Protein AF-A0A497BFA3-F1 (afdb_monomer_lite)

Sequence (360 aa):
MVMKTLYITSIERFSGKTAVCLALGRRLQREGYNVGYFKPLSTQPWEPTPGRALDEDADFVRRTLKLKESSAELVGIVLTPKLAREMRCGCAEQNLMAEVKAAYERVASGKDIVLLEGGASLREGVSLGLGANAVIDALDAPALAIVRYHNRVSQGDDCVAARICLEKRLLGVLINSVPVKEHKLAEQVCNPCLEKQGIQVFGTLPLREQLRAISVGELADVLKAEFLALPEERDALVEHLVVGAMSAEQALPRIRRISGTKAIITGGDRADIQLVALETATQCLILTGHLRPVPEVLRRAEEIGIPVLLVRQNTMETVETVERVFGKTRLGQSAKLEQFEALLEEHFDFERLYEGLGMA

Structure (mmCIF, N/CA/C/O backbone):
data_AF-A0A497BFA3-F1
#
_entry.id   AF-A0A497BFA3-F1
#
loop_
_atom_site.group_PDB
_atom_site.id
_atom_site.type_symbol
_atom_site.label_atom_id
_atom_site.label_alt_id
_atom_site.label_comp_id
_atom_site.label_asym_id
_atom_site.label_entity_id
_atom_site.label_seq_id
_atom_site.pdbx_PDB_ins_code
_atom_site.Cartn_x
_atom_site.Cartn_y
_atom_site.Cartn_z
_atom_site.occupancy
_atom_site.B_iso_or_equiv
_atom_site.auth_seq_id
_atom_site.auth_comp_id
_atom_site.auth_asym_id
_atom_site.auth_atom_id
_atom_site.pdbx_PDB_model_num
ATOM 1 N N . MET A 1 1 ? -20.234 -12.839 20.191 1.00 60.97 1 MET A N 1
ATOM 2 C CA . MET A 1 1 ? -19.253 -11.762 20.436 1.00 60.97 1 MET A CA 1
ATOM 3 C C . MET A 1 1 ? -19.807 -10.485 19.807 1.00 60.97 1 MET A C 1
ATOM 5 O O . MET A 1 1 ? -20.532 -10.608 18.826 1.00 60.97 1 MET A O 1
ATOM 9 N N . VAL A 1 2 ? -19.582 -9.295 20.378 1.00 82.31 2 VAL A N 1
ATOM 10 C CA . VAL A 1 2 ? -19.970 -8.040 19.699 1.00 82.31 2 VAL A CA 1
ATOM 11 C C . VAL A 1 2 ? -19.013 -7.843 18.529 1.00 82.31 2 VAL A C 1
ATOM 13 O O . VAL A 1 2 ? -17.803 -7.867 18.746 1.00 82.31 2 VAL A O 1
ATOM 16 N N . MET A 1 3 ? -19.551 -7.681 17.319 1.00 93.12 3 MET A N 1
ATOM 17 C CA . MET A 1 3 ? -18.757 -7.464 16.110 1.00 93.12 3 MET A CA 1
ATOM 18 C C . MET A 1 3 ? -17.839 -6.247 16.274 1.00 93.12 3 MET A C 1
ATOM 20 O O . MET A 1 3 ? -18.265 -5.204 16.774 1.00 93.12 3 MET A O 1
ATOM 24 N N . LYS A 1 4 ? -16.588 -6.383 15.832 1.00 96.62 4 LYS A N 1
ATOM 25 C CA . LYS A 1 4 ? -15.574 -5.328 15.864 1.00 96.62 4 LYS A CA 1
ATOM 26 C C . LYS A 1 4 ? -15.305 -4.755 14.480 1.00 96.62 4 LYS A C 1
ATOM 28 O O . LYS A 1 4 ? -15.506 -5.409 13.459 1.00 96.62 4 LYS A O 1
ATOM 33 N N . THR A 1 5 ? -14.765 -3.547 14.463 1.00 97.56 5 THR A N 1
ATOM 34 C CA . THR A 1 5 ? -14.393 -2.846 13.237 1.00 97.56 5 THR A CA 1
ATOM 35 C C . THR A 1 5 ? -13.017 -2.238 13.429 1.00 97.56 5 THR A C 1
ATOM 37 O O . THR A 1 5 ? -12.767 -1.626 14.463 1.00 97.56 5 THR A O 1
ATOM 40 N N . LEU A 1 6 ? -12.128 -2.376 12.447 1.00 98.38 6 LEU A N 1
ATOM 41 C CA . LEU A 1 6 ? -10.820 -1.720 12.467 1.00 98.38 6 LEU A CA 1
ATOM 42 C C . LEU A 1 6 ? -10.611 -0.943 11.171 1.00 98.38 6 LEU A C 1
ATOM 44 O O . LEU A 1 6 ? -10.573 -1.534 10.095 1.00 98.38 6 LEU A O 1
ATOM 48 N N . TYR A 1 7 ? -10.435 0.373 11.276 1.00 98.25 7 TYR A N 1
ATOM 49 C CA . TYR A 1 7 ? -10.136 1.243 10.144 1.00 98.25 7 TYR A CA 1
ATOM 50 C C . TYR A 1 7 ? -8.631 1.361 9.905 1.00 98.25 7 TYR A C 1
ATOM 52 O O . TYR A 1 7 ? -7.908 2.013 10.654 1.00 98.25 7 TYR A O 1
ATOM 60 N N . ILE A 1 8 ? -8.143 0.739 8.837 1.00 98.00 8 ILE A N 1
ATOM 61 C CA . ILE A 1 8 ? -6.732 0.723 8.452 1.00 98.00 8 ILE A CA 1
ATOM 62 C C . ILE A 1 8 ? -6.498 1.836 7.433 1.00 98.00 8 ILE A C 1
ATOM 64 O O . ILE A 1 8 ? -6.987 1.786 6.306 1.00 98.00 8 ILE A O 1
ATOM 68 N N . THR A 1 9 ? -5.733 2.855 7.816 1.00 96.00 9 THR A N 1
ATOM 69 C CA . THR A 1 9 ? -5.535 4.072 7.014 1.00 96.00 9 THR A CA 1
ATOM 70 C C . THR A 1 9 ? -4.065 4.432 6.856 1.00 96.00 9 THR A C 1
ATOM 72 O O . THR A 1 9 ? -3.191 3.763 7.392 1.00 96.00 9 THR A O 1
ATOM 75 N N . SER A 1 10 ? -3.756 5.470 6.083 1.00 94.25 10 SER A N 1
ATOM 76 C CA . SER A 1 10 ? -2.397 5.982 5.917 1.00 94.25 10 SER A CA 1
ATOM 77 C C . SER A 1 10 ? -2.396 7.467 5.592 1.00 94.25 10 SER A C 1
ATOM 79 O O . SER A 1 10 ? -3.416 8.037 5.206 1.00 94.25 10 SER A O 1
ATOM 81 N N . ILE A 1 11 ? -1.237 8.105 5.732 1.00 89.56 11 ILE A N 1
ATOM 82 C CA . ILE A 1 11 ? -1.050 9.518 5.364 1.00 89.56 11 ILE A CA 1
ATOM 83 C C . ILE A 1 11 ? -0.735 9.670 3.881 1.00 89.56 11 ILE A C 1
ATOM 85 O O . ILE A 1 11 ? -1.122 10.656 3.254 1.00 89.56 11 ILE A O 1
ATOM 89 N N . GLU A 1 12 ? -0.111 8.654 3.301 1.00 86.81 12 GLU A N 1
ATOM 90 C CA . GLU A 1 12 ? 0.278 8.633 1.901 1.00 86.81 12 GLU A CA 1
ATOM 91 C C . GLU A 1 12 ? 0.029 7.275 1.239 1.00 86.81 12 GLU A C 1
ATOM 93 O O . GLU A 1 12 ? -0.308 6.269 1.879 1.00 86.81 12 GLU A O 1
ATOM 98 N N . ARG A 1 13 ? 0.180 7.262 -0.088 1.00 83.12 13 ARG A N 1
ATOM 99 C CA . ARG A 1 13 ? 0.036 6.070 -0.924 1.00 83.12 13 ARG A CA 1
ATOM 100 C C . ARG A 1 13 ? 1.170 5.084 -0.657 1.00 83.12 13 ARG A C 1
ATOM 102 O O . ARG A 1 13 ? 2.256 5.460 -0.235 1.00 83.12 13 ARG A O 1
ATOM 109 N N . PHE A 1 14 ? 0.917 3.813 -0.971 1.00 81.06 14 PHE A N 1
ATOM 110 C CA . PHE A 1 14 ? 1.948 2.766 -0.970 1.00 81.06 14 PHE A CA 1
ATOM 111 C C . PHE A 1 14 ? 2.606 2.529 0.399 1.00 81.06 14 PHE A C 1
ATOM 113 O O . PHE A 1 14 ? 3.763 2.127 0.480 1.00 81.06 14 PHE A O 1
ATOM 120 N N . SER A 1 15 ? 1.866 2.763 1.485 1.00 85.19 15 SER A N 1
ATOM 121 C CA . SER A 1 15 ? 2.330 2.489 2.849 1.00 85.19 15 SER A CA 1
ATOM 122 C C . SER A 1 15 ? 2.182 1.024 3.273 1.00 85.19 15 SER A C 1
ATOM 124 O O . SER A 1 15 ? 2.733 0.629 4.296 1.00 85.19 15 SER A O 1
ATOM 126 N N . GLY A 1 16 ? 1.461 0.208 2.495 1.00 87.69 16 GLY A N 1
ATOM 127 C CA . GLY A 1 16 ? 1.222 -1.210 2.785 1.00 87.69 16 GLY A CA 1
ATOM 128 C C . GLY A 1 16 ? -0.131 -1.533 3.430 1.00 87.69 16 GLY A C 1
ATOM 129 O O . GLY A 1 16 ? -0.286 -2.638 3.929 1.00 87.69 16 GLY A O 1
ATOM 130 N N . LYS A 1 17 ? -1.120 -0.623 3.405 1.00 91.38 17 LYS A N 1
ATOM 131 C CA . LYS A 1 17 ? -2.470 -0.855 3.976 1.00 91.38 17 LYS A CA 1
ATOM 132 C C . LYS A 1 17 ? -3.083 -2.199 3.583 1.00 91.38 17 LYS A C 1
ATOM 134 O O . LYS A 1 17 ? -3.378 -2.998 4.458 1.00 91.38 17 LYS A O 1
ATOM 139 N N . THR A 1 18 ? -3.196 -2.472 2.284 1.00 89.56 18 THR A N 1
ATOM 140 C CA . THR A 1 18 ? -3.784 -3.717 1.768 1.00 89.56 18 THR A CA 1
ATOM 141 C C . THR A 1 18 ? -3.020 -4.952 2.244 1.00 89.56 18 THR A C 1
ATOM 143 O O . THR A 1 18 ? -3.625 -5.975 2.553 1.00 89.56 18 THR A O 1
ATOM 146 N N . ALA A 1 19 ? -1.692 -4.855 2.379 1.00 90.44 19 ALA A N 1
ATOM 147 C CA . ALA A 1 19 ? -0.877 -5.932 2.932 1.00 90.44 19 ALA A CA 1
ATOM 148 C C . ALA A 1 19 ? -1.171 -6.186 4.411 1.00 90.44 19 ALA A C 1
ATOM 150 O O . ALA A 1 19 ? -1.311 -7.337 4.819 1.00 90.44 19 ALA A O 1
ATOM 151 N N . VAL A 1 20 ? -1.345 -5.119 5.191 1.00 94.81 20 VAL A N 1
ATOM 152 C CA . VAL A 1 20 ? -1.758 -5.198 6.596 1.00 94.81 20 VAL A CA 1
ATOM 153 C C . VAL A 1 20 ? -3.169 -5.778 6.720 1.00 94.81 20 VAL A C 1
ATOM 155 O O . VAL A 1 20 ? -3.361 -6.691 7.516 1.00 94.81 20 VAL A O 1
ATOM 158 N N . CYS A 1 21 ? -4.131 -5.339 5.897 1.00 95.75 21 CYS A N 1
ATOM 159 C CA . CYS A 1 21 ? -5.483 -5.911 5.848 1.00 95.75 21 CYS A CA 1
ATOM 160 C C . CYS A 1 21 ? -5.446 -7.426 5.598 1.00 95.75 21 CYS A C 1
ATOM 162 O O . CYS A 1 21 ? -6.129 -8.193 6.271 1.00 95.75 21 CYS A O 1
ATOM 164 N N . LEU A 1 22 ? -4.632 -7.870 4.639 1.00 94.12 22 LEU A N 1
ATOM 165 C CA . LEU A 1 22 ? -4.506 -9.281 4.283 1.00 94.12 22 LEU A CA 1
ATOM 166 C C . LEU A 1 22 ? -3.853 -10.117 5.376 1.00 94.12 22 LEU A C 1
ATOM 168 O O . LEU A 1 22 ? -4.380 -11.173 5.721 1.00 94.12 22 LEU A O 1
ATOM 172 N N . ALA A 1 23 ? -2.730 -9.650 5.918 1.00 95.12 23 ALA A N 1
ATOM 173 C CA . ALA A 1 23 ? -2.005 -10.366 6.958 1.00 95.12 23 ALA A CA 1
ATOM 174 C C . ALA A 1 23 ? -2.830 -10.464 8.250 1.00 95.12 23 ALA A C 1
ATOM 176 O O . ALA A 1 23 ? -2.973 -11.558 8.797 1.00 95.12 23 ALA A O 1
ATOM 177 N N . LEU A 1 24 ? -3.463 -9.363 8.682 1.00 96.88 24 LEU A N 1
ATOM 178 C CA . LEU A 1 24 ? -4.401 -9.380 9.810 1.00 96.88 24 LEU A CA 1
ATOM 179 C C . LEU A 1 24 ? -5.589 -10.299 9.526 1.00 96.88 24 LEU A C 1
ATOM 181 O O . LEU A 1 24 ? -5.940 -11.122 10.366 1.00 96.88 24 LEU A O 1
ATOM 185 N N . GLY A 1 25 ? -6.180 -10.206 8.333 1.00 97.00 25 GLY A N 1
ATOM 186 C CA . GLY A 1 25 ? -7.317 -11.034 7.947 1.00 97.00 25 GLY A CA 1
ATOM 187 C C . GLY A 1 25 ? -6.995 -12.529 7.973 1.00 97.00 25 GLY A C 1
ATOM 188 O O . GLY A 1 25 ? -7.757 -13.302 8.549 1.00 97.00 25 GLY A O 1
ATOM 189 N N . ARG A 1 26 ? -5.848 -12.951 7.421 1.00 95.88 26 ARG A N 1
ATOM 190 C CA . ARG A 1 26 ? -5.420 -14.360 7.451 1.00 95.88 26 ARG A CA 1
ATOM 191 C C . ARG A 1 26 ? -5.095 -14.830 8.860 1.00 95.88 26 ARG A C 1
ATOM 193 O O . ARG A 1 26 ? -5.443 -15.961 9.193 1.00 95.88 26 ARG A O 1
ATOM 200 N N . ARG A 1 27 ? -4.468 -13.990 9.687 1.00 96.88 27 ARG A N 1
ATOM 201 C CA . ARG A 1 27 ? -4.227 -14.311 11.098 1.00 96.88 27 ARG A CA 1
ATOM 202 C C . ARG A 1 27 ? -5.541 -14.544 11.844 1.00 96.88 27 ARG A C 1
ATOM 204 O O . ARG A 1 27 ? -5.742 -15.627 12.379 1.00 96.88 27 ARG A O 1
ATOM 211 N N . LEU A 1 28 ? -6.464 -13.588 11.788 1.00 97.06 28 LEU A N 1
ATOM 212 C CA . LEU A 1 28 ? -7.768 -13.678 12.449 1.00 97.06 28 LEU A CA 1
ATOM 213 C C . LEU A 1 28 ? -8.581 -14.889 11.955 1.00 97.06 28 LEU A C 1
ATOM 215 O O . LEU A 1 28 ? -9.209 -15.581 12.750 1.00 97.06 28 LEU A O 1
ATOM 219 N N . GLN A 1 29 ? -8.519 -15.217 10.659 1.00 97.38 29 GLN A N 1
ATOM 220 C CA . GLN A 1 29 ? -9.120 -16.448 10.128 1.00 97.38 29 GLN A CA 1
ATOM 221 C C . GLN A 1 29 ? -8.476 -17.723 10.701 1.00 97.38 29 GLN A C 1
ATOM 223 O O . GLN A 1 29 ? -9.194 -18.680 10.987 1.00 97.38 29 GLN A O 1
ATOM 228 N N . ARG A 1 30 ? -7.144 -17.761 10.880 1.00 96.69 30 ARG A N 1
ATOM 229 C CA . ARG A 1 30 ? -6.441 -18.892 11.525 1.00 96.69 30 ARG A CA 1
ATOM 230 C C . ARG A 1 30 ? -6.830 -19.037 12.999 1.00 96.69 30 ARG A C 1
ATOM 232 O O . ARG A 1 30 ? -6.886 -20.158 13.490 1.00 96.69 30 ARG A O 1
ATOM 239 N N . GLU A 1 31 ? -7.132 -17.929 13.667 1.00 95.75 31 GLU A N 1
ATOM 240 C CA . GLU A 1 31 ? -7.629 -17.883 15.049 1.00 95.75 31 GLU A CA 1
ATOM 241 C C . GLU A 1 31 ? -9.138 -18.188 15.165 1.00 95.75 31 GLU A C 1
ATOM 243 O O . GLU A 1 31 ? -9.671 -18.275 16.268 1.00 95.75 31 GLU A O 1
ATOM 248 N N . GLY A 1 32 ? -9.832 -18.410 14.041 1.00 96.12 32 GLY A N 1
ATOM 249 C CA . GLY A 1 32 ? -11.227 -18.860 14.007 1.00 96.12 32 GLY A CA 1
ATOM 250 C C . GLY A 1 32 ? -12.277 -17.754 13.870 1.00 96.12 32 GLY A C 1
ATOM 251 O O . GLY A 1 32 ? -13.469 -18.056 13.918 1.00 96.12 32 GLY A O 1
ATOM 252 N N . TYR A 1 33 ? -11.874 -16.498 13.661 1.00 97.06 33 TYR A N 1
ATOM 253 C CA . TYR A 1 33 ? -12.802 -15.381 13.475 1.00 97.06 33 TYR A CA 1
ATOM 254 C C . TYR A 1 33 ? -13.413 -15.349 12.069 1.00 97.06 33 TYR A C 1
ATOM 256 O O . TYR A 1 33 ? -12.737 -15.541 11.052 1.00 97.06 33 TYR A O 1
ATOM 264 N N . ASN A 1 34 ? -14.696 -14.992 11.990 1.00 96.81 34 ASN A N 1
ATOM 265 C CA . ASN A 1 34 ? -15.360 -14.663 10.733 1.00 96.81 34 ASN A CA 1
ATOM 266 C C . ASN A 1 34 ? -14.974 -13.245 10.302 1.00 96.81 34 ASN A C 1
ATOM 268 O O . ASN A 1 34 ? -15.582 -12.260 10.724 1.00 96.81 34 ASN A O 1
ATOM 272 N N . VAL A 1 35 ? -13.954 -13.143 9.450 1.00 97.94 35 VAL A N 1
ATOM 273 C CA . VAL A 1 35 ? -13.424 -11.860 8.971 1.00 97.94 35 VAL A CA 1
ATOM 274 C C . VAL A 1 35 ? -14.242 -11.314 7.795 1.00 97.94 35 VAL A C 1
ATOM 276 O O . VAL A 1 35 ? -14.540 -12.020 6.826 1.00 97.94 35 VAL A O 1
ATOM 279 N N . GLY A 1 36 ? -14.598 -10.035 7.877 1.00 97.62 36 GLY A N 1
ATOM 280 C CA . GLY A 1 36 ? -15.083 -9.210 6.776 1.00 97.62 36 GLY A CA 1
ATOM 281 C C . GLY A 1 36 ? -14.017 -8.215 6.319 1.00 97.62 36 GLY A C 1
ATOM 282 O O . GLY A 1 36 ? -13.098 -7.870 7.061 1.00 97.62 36 GLY A O 1
ATOM 283 N N . TYR A 1 37 ? -14.159 -7.722 5.096 1.00 97.81 37 TYR A N 1
ATOM 284 C CA . TYR A 1 37 ? -13.343 -6.641 4.552 1.00 97.81 37 TYR A CA 1
ATOM 285 C C . TYR A 1 37 ? -14.265 -5.648 3.863 1.00 97.81 37 TYR A C 1
ATOM 287 O O . TYR A 1 37 ? -15.213 -6.062 3.205 1.00 97.81 37 TYR A O 1
ATOM 295 N N . PHE A 1 38 ? -14.003 -4.355 3.981 1.00 97.44 38 PHE A N 1
ATOM 296 C CA . PHE A 1 38 ? -14.803 -3.355 3.289 1.00 97.44 38 PHE A CA 1
ATOM 297 C C . PHE A 1 38 ? -13.965 -2.123 2.965 1.00 97.44 38 PHE A C 1
ATOM 299 O O . PHE A 1 38 ? -13.126 -1.698 3.755 1.00 97.44 38 PHE A O 1
ATOM 306 N N . LYS A 1 39 ? -14.200 -1.535 1.794 1.00 95.56 39 LYS A N 1
ATOM 307 C CA . LYS A 1 39 ? -13.552 -0.309 1.333 1.00 95.56 39 LYS A CA 1
ATOM 308 C C . LYS A 1 39 ? -14.616 0.784 1.213 1.00 95.56 39 LYS A C 1
ATOM 310 O O . LYS A 1 39 ? -15.354 0.805 0.226 1.00 95.56 39 LYS A O 1
ATOM 315 N N . PRO A 1 40 ? -14.728 1.692 2.197 1.00 95.00 40 PRO A N 1
ATOM 316 C CA . PRO A 1 40 ? -15.797 2.694 2.234 1.00 95.00 40 PRO A CA 1
ATOM 317 C C . PRO A 1 40 ? -15.815 3.597 0.999 1.00 95.00 40 PRO A C 1
ATOM 319 O O . PRO A 1 40 ? -16.875 3.922 0.470 1.00 95.00 40 PRO A O 1
ATOM 322 N N . LEU A 1 41 ? -14.628 3.950 0.507 1.00 92.44 41 LEU A N 1
ATOM 323 C CA . LEU A 1 41 ? -14.436 4.760 -0.684 1.00 92.44 41 LEU A CA 1
ATOM 324 C C . LEU A 1 41 ? -13.328 4.156 -1.544 1.00 92.44 41 LEU A C 1
ATOM 326 O O . LEU A 1 41 ? -12.193 4.003 -1.091 1.00 92.44 41 LEU A O 1
ATOM 330 N N . SER A 1 42 ? -13.641 3.877 -2.803 1.00 88.75 42 SER A N 1
ATOM 331 C CA . SER A 1 42 ? -12.649 3.575 -3.827 1.00 88.75 42 SER A CA 1
ATOM 332 C C . SER A 1 42 ? -12.519 4.731 -4.813 1.00 88.75 42 SER A C 1
ATOM 334 O O . SER A 1 42 ? -13.511 5.299 -5.260 1.00 88.75 42 SER A O 1
ATOM 336 N N . THR A 1 43 ? -11.284 5.064 -5.181 1.00 78.50 43 THR A N 1
ATOM 337 C CA . THR A 1 43 ? -10.959 5.984 -6.284 1.00 78.50 43 THR A CA 1
ATOM 338 C C . THR A 1 43 ? -10.423 5.252 -7.514 1.00 78.50 43 THR A C 1
ATOM 340 O O . THR A 1 43 ? -9.941 5.882 -8.458 1.00 78.50 43 THR A O 1
ATOM 343 N N . GLN A 1 44 ? -10.484 3.917 -7.507 1.00 70.44 44 GLN A N 1
ATOM 344 C CA . GLN A 1 44 ? -10.045 3.065 -8.603 1.00 70.44 44 GLN A CA 1
ATOM 345 C C . GLN A 1 44 ? -11.236 2.281 -9.175 1.00 70.44 44 GLN A C 1
ATOM 347 O O . GLN A 1 44 ? -12.134 1.963 -8.412 1.00 70.44 44 GLN A O 1
ATOM 352 N N . PRO A 1 45 ? -11.235 1.997 -10.490 1.00 62.22 45 PRO A N 1
ATOM 353 C CA . PRO A 1 45 ? -10.582 2.840 -11.476 1.00 62.22 45 PRO A CA 1
ATOM 354 C C . PRO A 1 45 ? -11.301 4.203 -11.529 1.00 62.22 45 PRO A C 1
ATOM 356 O O . PRO A 1 45 ? -12.524 4.278 -11.433 1.00 62.22 45 PRO A O 1
ATOM 359 N N . TRP A 1 46 ? -10.548 5.289 -11.729 1.00 56.31 46 TRP A N 1
ATOM 360 C CA . TRP A 1 46 ? -11.153 6.604 -11.991 1.00 56.31 46 TRP A CA 1
ATOM 361 C C . TRP A 1 46 ? -12.062 6.559 -13.232 1.00 56.31 46 TRP A C 1
ATOM 363 O O . TRP A 1 46 ? -13.076 7.247 -13.294 1.00 56.31 46 TRP A O 1
ATOM 373 N N . GLU A 1 47 ? -11.739 5.686 -14.192 1.00 51.44 47 GLU A N 1
ATOM 374 C CA . GLU A 1 47 ? -12.568 5.380 -15.357 1.00 51.44 47 GLU A CA 1
ATOM 375 C C . GLU A 1 47 ? -12.839 3.868 -15.452 1.00 51.44 47 GLU A C 1
ATOM 377 O O . GLU A 1 47 ? -11.895 3.083 -15.598 1.00 51.44 47 GLU A O 1
ATOM 382 N N . PRO A 1 48 ? -14.108 3.424 -15.392 1.00 55.97 48 PRO A N 1
ATOM 383 C CA . PRO A 1 48 ? -14.460 2.015 -15.533 1.00 55.97 48 PRO A CA 1
ATOM 384 C C . PRO A 1 48 ? -13.952 1.442 -16.860 1.00 55.97 48 PRO A C 1
ATOM 386 O O . PRO A 1 48 ? -14.264 1.959 -17.930 1.00 55.97 48 PRO A O 1
ATOM 389 N N . THR A 1 49 ? -13.186 0.351 -16.801 1.00 57.50 49 THR A N 1
ATOM 390 C CA . THR A 1 49 ? -12.749 -0.392 -17.993 1.00 57.50 49 THR A CA 1
ATOM 391 C C . THR A 1 49 ? -13.532 -1.706 -18.079 1.00 57.50 49 THR A C 1
ATOM 393 O O . THR A 1 49 ? -13.525 -2.453 -17.097 1.00 57.50 49 THR A O 1
ATOM 396 N N . PRO A 1 50 ? -14.192 -2.027 -19.212 1.00 51.44 50 PRO A N 1
ATOM 397 C CA . PRO A 1 50 ? -14.928 -3.281 -19.368 1.00 51.44 50 PRO A CA 1
ATOM 398 C C . PRO A 1 50 ? -14.061 -4.506 -19.047 1.00 51.44 50 PRO A C 1
ATOM 400 O O . PRO A 1 50 ? -12.931 -4.610 -19.519 1.00 51.44 50 PRO A O 1
ATOM 403 N N . GLY A 1 51 ? -14.585 -5.426 -18.232 1.00 55.62 51 GLY A N 1
ATOM 404 C CA . GLY A 1 51 ? -13.889 -6.654 -17.824 1.00 55.62 51 GLY A CA 1
ATOM 405 C C . GLY A 1 51 ? -12.860 -6.492 -16.697 1.00 55.62 51 GLY A C 1
ATOM 406 O O . GLY A 1 51 ? -12.329 -7.495 -16.226 1.00 55.62 51 GLY A O 1
ATOM 407 N N . ARG A 1 52 ? -12.590 -5.266 -16.226 1.00 59.44 52 ARG A N 1
ATOM 408 C CA . ARG A 1 52 ? -11.719 -5.014 -15.069 1.00 59.44 52 ARG A CA 1
ATOM 409 C C . ARG A 1 52 ? -12.547 -4.917 -13.788 1.00 59.44 52 ARG A C 1
ATOM 411 O O . ARG A 1 52 ? -13.669 -4.413 -13.809 1.00 59.44 52 ARG A O 1
ATOM 418 N N . ALA A 1 53 ? -11.991 -5.398 -12.676 1.00 57.66 53 ALA A N 1
ATOM 419 C CA . ALA A 1 53 ? -12.617 -5.247 -11.367 1.00 57.66 53 ALA A CA 1
ATOM 420 C C . ALA A 1 53 ? -12.868 -3.764 -11.049 1.00 57.66 53 ALA A C 1
ATOM 422 O O . ALA A 1 53 ? -12.064 -2.903 -11.416 1.00 57.66 53 ALA A O 1
ATOM 423 N N . LEU A 1 54 ? -13.968 -3.493 -10.340 1.00 68.75 54 LEU A N 1
ATOM 424 C CA . LEU A 1 54 ? -14.276 -2.150 -9.850 1.00 68.75 54 LEU A CA 1
ATOM 425 C C . LEU A 1 54 ? -13.211 -1.653 -8.883 1.00 68.75 54 LEU A C 1
ATOM 427 O O . LEU A 1 54 ? -12.940 -0.476 -8.884 1.00 68.75 54 LEU A O 1
ATOM 431 N N . ASP A 1 55 ? -12.573 -2.518 -8.103 1.00 78.12 55 ASP A N 1
ATOM 432 C CA . ASP A 1 55 ? -11.402 -2.157 -7.312 1.00 78.12 55 ASP A CA 1
ATOM 433 C C . ASP A 1 55 ? -10.467 -3.370 -7.266 1.00 78.12 55 ASP A C 1
ATOM 435 O O . ASP A 1 55 ? -10.873 -4.463 -6.860 1.00 78.12 55 ASP A O 1
ATOM 439 N N . GLU A 1 56 ? -9.235 -3.202 -7.755 1.00 75.75 56 GLU A N 1
ATOM 440 C CA . GLU A 1 56 ? -8.261 -4.299 -7.821 1.00 75.75 56 GLU A CA 1
ATOM 441 C C . GLU A 1 56 ? -7.838 -4.770 -6.431 1.00 75.75 56 GLU A C 1
ATOM 443 O O . GLU A 1 56 ? -7.647 -5.970 -6.241 1.00 75.75 56 GLU A O 1
ATOM 448 N N . ASP A 1 57 ? -7.728 -3.849 -5.468 1.00 78.81 57 ASP A N 1
ATOM 449 C CA . ASP A 1 57 ? -7.320 -4.169 -4.102 1.00 78.81 57 ASP A CA 1
ATOM 450 C C . ASP A 1 57 ? -8.433 -4.980 -3.420 1.00 78.81 57 ASP A C 1
ATOM 452 O O . ASP A 1 57 ? -8.172 -6.040 -2.858 1.00 78.81 57 ASP A O 1
ATOM 456 N N . ALA A 1 58 ? -9.695 -4.552 -3.545 1.00 86.06 58 ALA A N 1
ATOM 457 C CA . ALA A 1 58 ? -10.840 -5.260 -2.976 1.00 86.06 58 ALA A CA 1
ATOM 458 C C . ALA A 1 58 ? -11.021 -6.659 -3.582 1.00 86.06 58 ALA A C 1
ATOM 460 O O . ALA A 1 58 ? -11.245 -7.624 -2.851 1.00 86.06 58 ALA A O 1
ATOM 461 N N . ASP A 1 59 ? -10.892 -6.803 -4.905 1.00 85.19 59 ASP A N 1
ATOM 462 C CA . ASP A 1 59 ? -10.964 -8.122 -5.535 1.00 85.19 59 ASP A CA 1
ATOM 463 C C . ASP A 1 59 ? -9.775 -9.015 -5.151 1.00 85.19 59 ASP A C 1
ATOM 465 O O . ASP A 1 59 ? -9.939 -10.224 -4.960 1.00 85.19 59 ASP A O 1
ATOM 469 N N . PHE A 1 60 ? -8.587 -8.435 -4.987 1.00 82.56 60 PHE A N 1
ATOM 470 C CA . PHE A 1 60 ? -7.423 -9.169 -4.519 1.00 82.56 60 PHE A CA 1
ATOM 471 C C . PHE A 1 60 ? -7.594 -9.657 -3.071 1.00 82.56 60 PHE A C 1
ATOM 473 O O . PHE A 1 60 ? -7.356 -10.836 -2.788 1.00 82.56 60 PHE A O 1
ATOM 480 N N . VAL A 1 61 ? -8.090 -8.802 -2.170 1.00 89.44 61 VAL A N 1
ATOM 481 C CA . VAL A 1 61 ? -8.408 -9.176 -0.784 1.00 89.44 61 VAL A CA 1
ATOM 482 C C . VAL A 1 61 ? -9.474 -10.263 -0.736 1.00 89.44 61 VAL A C 1
ATOM 484 O O . VAL A 1 61 ? -9.279 -11.283 -0.075 1.00 89.44 61 VAL A O 1
AT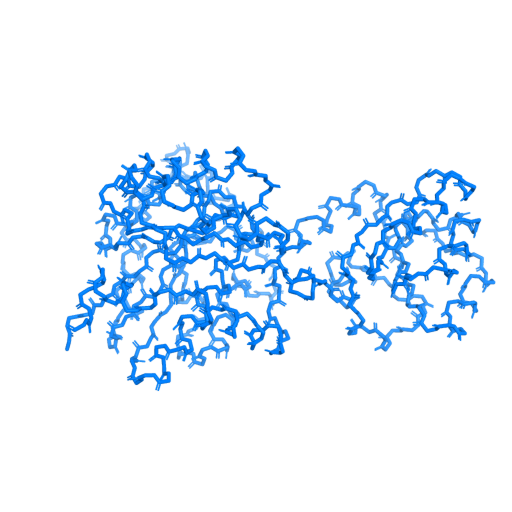OM 487 N N . ARG A 1 62 ? -10.556 -10.106 -1.506 1.00 92.38 62 ARG A N 1
ATOM 488 C CA . ARG A 1 62 ? -11.634 -11.095 -1.631 1.00 92.38 62 ARG A CA 1
ATOM 489 C C . ARG A 1 62 ? -11.107 -12.475 -2.000 1.00 92.38 62 ARG A C 1
ATOM 491 O O . ARG A 1 62 ? -11.438 -13.455 -1.336 1.00 92.38 62 ARG A O 1
ATOM 498 N N . ARG A 1 63 ? -10.291 -12.558 -3.058 1.00 89.62 63 ARG A N 1
ATOM 499 C CA . ARG A 1 63 ? -9.721 -13.823 -3.547 1.00 89.62 63 ARG A CA 1
ATOM 500 C C . ARG A 1 63 ? -8.791 -14.456 -2.517 1.00 89.62 63 ARG A C 1
ATOM 502 O O . ARG A 1 63 ? -8.862 -15.661 -2.295 1.00 89.62 63 ARG A O 1
ATOM 509 N N . THR A 1 64 ? -7.963 -13.643 -1.871 1.00 89.44 64 THR A N 1
ATOM 510 C CA . THR A 1 64 ? -6.942 -14.114 -0.928 1.00 89.44 64 THR A CA 1
ATOM 511 C C . THR A 1 64 ? -7.548 -14.595 0.391 1.00 89.44 64 THR A C 1
ATOM 513 O O . THR A 1 64 ? -7.186 -15.665 0.877 1.00 89.44 64 THR A O 1
ATOM 516 N N . LEU A 1 65 ? -8.513 -13.851 0.939 1.00 93.19 65 LEU A N 1
ATOM 517 C CA . LEU A 1 65 ? -9.241 -14.211 2.162 1.00 93.19 65 LEU A CA 1
ATOM 518 C C . LEU A 1 65 ? -10.429 -15.150 1.903 1.00 93.19 65 LEU A C 1
ATOM 520 O O . LEU A 1 65 ? -11.113 -15.541 2.847 1.00 93.19 65 LEU A O 1
ATOM 524 N N . LYS A 1 66 ? -10.684 -15.519 0.639 1.00 94.69 66 LYS A N 1
ATOM 525 C CA . LYS A 1 66 ? -11.804 -16.375 0.209 1.00 94.69 66 LYS A CA 1
ATOM 526 C C . LYS A 1 66 ? -13.162 -15.873 0.722 1.00 94.69 66 LYS A C 1
ATOM 528 O O . LYS A 1 66 ? -13.987 -16.652 1.200 1.00 94.69 66 LYS A O 1
ATOM 533 N N . LEU A 1 67 ? -13.378 -14.561 0.630 1.00 94.81 67 LEU A N 1
ATOM 534 C CA . LEU A 1 67 ? -14.632 -13.917 1.027 1.00 94.81 67 LEU A CA 1
ATOM 535 C C . LEU A 1 67 ? -15.771 -14.322 0.077 1.00 94.81 67 LEU A C 1
ATOM 537 O O . LEU A 1 67 ? -15.539 -14.570 -1.110 1.00 94.81 67 LEU A O 1
ATOM 541 N N . LYS A 1 68 ? -16.994 -14.419 0.610 1.00 93.31 68 LYS A N 1
ATOM 542 C CA . LYS A 1 68 ? -18.180 -14.891 -0.134 1.00 93.31 68 LYS A CA 1
ATOM 543 C C . LYS A 1 68 ? -18.820 -13.775 -0.956 1.00 93.31 68 LYS A C 1
ATOM 545 O O . LYS A 1 68 ? -19.433 -14.041 -1.984 1.00 93.31 68 LYS A O 1
ATOM 550 N N . GLU A 1 69 ? -18.679 -12.552 -0.473 1.00 93.50 69 GLU A N 1
ATOM 551 C CA . GLU A 1 69 ? -19.151 -11.319 -1.076 1.00 93.50 69 GLU A CA 1
ATOM 552 C C . GLU A 1 69 ? -18.458 -11.091 -2.425 1.00 93.50 69 GLU A C 1
ATOM 554 O O . GLU A 1 69 ? -17.285 -11.424 -2.609 1.00 93.50 69 GLU A O 1
ATOM 559 N N . SER A 1 70 ? -19.169 -10.502 -3.381 1.00 90.81 70 SER A N 1
ATOM 560 C CA . SER A 1 70 ? -18.588 -10.049 -4.644 1.00 90.81 70 SER A CA 1
ATOM 561 C C . SER A 1 70 ? -17.693 -8.824 -4.435 1.00 90.81 70 SER A C 1
ATOM 563 O O . SER A 1 70 ? -17.853 -8.066 -3.482 1.00 90.81 70 SER A O 1
ATOM 565 N N . SER A 1 71 ? -16.755 -8.573 -5.354 1.00 86.31 71 SER A N 1
ATOM 566 C CA . SER A 1 71 ? -15.865 -7.402 -5.260 1.00 86.31 71 SER A CA 1
ATOM 567 C C . SER A 1 71 ? -16.621 -6.069 -5.245 1.00 86.31 71 SER A C 1
ATOM 569 O O . SER A 1 71 ? -16.157 -5.123 -4.620 1.00 86.31 71 SER A O 1
ATOM 571 N N . ALA A 1 72 ? -17.792 -6.005 -5.886 1.00 87.62 72 ALA A N 1
ATOM 572 C CA . ALA A 1 72 ? -18.658 -4.831 -5.875 1.00 87.62 72 ALA A CA 1
ATOM 573 C C . ALA A 1 72 ? -19.323 -4.599 -4.508 1.00 87.62 72 ALA A C 1
ATOM 575 O O . ALA A 1 72 ? -19.492 -3.456 -4.104 1.00 87.62 72 ALA A O 1
ATOM 576 N N . GLU A 1 73 ? -19.678 -5.663 -3.783 1.00 92.00 73 GLU A N 1
ATOM 577 C CA . GLU A 1 73 ? -20.294 -5.559 -2.451 1.00 92.00 73 GLU A CA 1
ATOM 578 C C . GLU A 1 73 ? -19.298 -5.120 -1.375 1.00 92.00 73 GLU A C 1
ATOM 580 O O . GLU A 1 73 ? -19.693 -4.513 -0.384 1.00 92.00 73 GLU A O 1
ATOM 585 N N . LEU A 1 74 ? -18.005 -5.383 -1.585 1.00 94.06 74 LEU A N 1
ATOM 586 C CA . LEU A 1 74 ? -16.932 -4.973 -0.678 1.00 94.06 74 LEU A CA 1
ATOM 587 C C . LEU A 1 74 ? -16.585 -3.479 -0.781 1.00 94.06 74 LEU A C 1
ATOM 589 O O . LEU A 1 74 ? -15.743 -3.009 -0.016 1.00 94.06 74 LEU A O 1
ATOM 593 N N . VAL A 1 75 ? -17.182 -2.735 -1.715 1.00 93.56 75 VAL A N 1
ATOM 594 C CA . VAL A 1 75 ? -16.906 -1.311 -1.933 1.00 93.56 75 VAL A CA 1
ATOM 595 C C . VAL A 1 75 ? -18.167 -0.498 -1.658 1.00 93.56 75 VAL A C 1
ATOM 597 O O . VAL A 1 75 ? -19.220 -0.772 -2.223 1.00 93.56 75 VAL A O 1
ATOM 600 N N . GLY A 1 76 ? -18.055 0.517 -0.799 1.00 93.00 76 GLY A N 1
ATOM 601 C CA . GLY A 1 76 ? -19.169 1.408 -0.470 1.00 93.00 76 GLY A CA 1
ATOM 602 C C . GLY A 1 76 ? -19.500 2.339 -1.627 1.00 93.00 76 GLY A C 1
ATOM 603 O O . GLY A 1 76 ? -20.547 2.220 -2.255 1.00 93.00 76 GLY A O 1
ATOM 604 N N . ILE A 1 77 ? -18.577 3.251 -1.927 1.00 92.50 77 ILE A N 1
ATOM 605 C CA . ILE A 1 77 ? -18.704 4.205 -3.030 1.00 92.50 77 ILE A CA 1
ATOM 606 C C . ILE A 1 77 ? -17.511 4.077 -3.969 1.00 92.50 77 ILE A C 1
ATOM 608 O O . ILE A 1 77 ? -16.358 4.148 -3.542 1.00 92.50 77 ILE A O 1
ATOM 612 N N . VAL A 1 78 ? -17.791 3.955 -5.266 1.00 89.56 78 VAL A N 1
ATOM 613 C CA . VAL A 1 78 ? -16.789 4.102 -6.329 1.00 89.56 78 VAL A CA 1
ATOM 614 C C . VAL A 1 78 ? -16.825 5.544 -6.821 1.00 89.56 78 VAL A C 1
ATOM 616 O O . VAL A 1 78 ? -17.795 5.991 -7.438 1.00 89.56 78 VAL A O 1
ATOM 619 N N . LEU A 1 79 ? -15.760 6.293 -6.549 1.00 86.31 79 LEU A N 1
ATOM 620 C CA . LEU A 1 79 ? -15.656 7.685 -6.948 1.00 86.31 79 LEU A CA 1
ATOM 621 C C . LEU A 1 79 ? -15.321 7.803 -8.433 1.00 86.31 79 LEU A C 1
ATOM 623 O O . LEU A 1 79 ? -14.165 7.707 -8.840 1.00 86.31 79 LEU A O 1
ATOM 627 N N . THR A 1 80 ? -16.345 8.089 -9.228 1.00 86.25 80 THR A N 1
ATOM 628 C CA . THR A 1 80 ? -16.192 8.428 -10.645 1.00 86.25 80 THR A CA 1
ATOM 629 C C . THR A 1 80 ? -16.097 9.948 -10.841 1.00 86.25 80 THR A C 1
ATOM 631 O O . THR A 1 80 ? -16.656 10.708 -10.043 1.00 86.25 80 THR A O 1
ATOM 634 N N . PRO A 1 81 ? -15.468 10.441 -11.926 1.00 84.69 81 PRO A N 1
ATOM 635 C CA . PRO A 1 81 ? -15.469 11.867 -12.258 1.00 84.69 81 PRO A CA 1
ATOM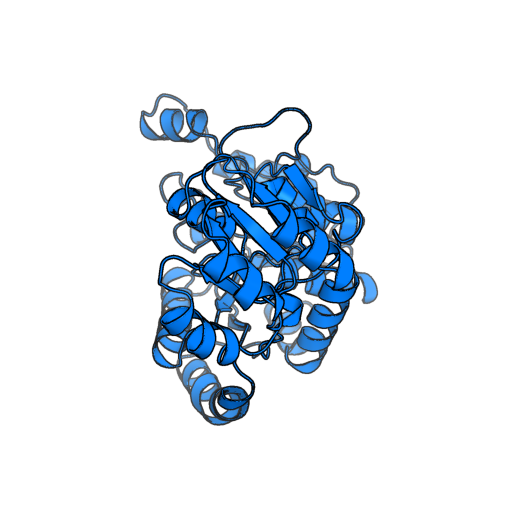 636 C C . PRO A 1 81 ? -16.883 12.439 -12.419 1.00 84.69 81 PRO A C 1
ATOM 638 O O . PRO A 1 81 ? -17.120 13.596 -12.067 1.00 84.69 81 PRO A O 1
ATOM 641 N N . LYS A 1 82 ? -17.840 11.628 -12.896 1.00 86.69 82 LYS A N 1
ATOM 642 C CA . LYS A 1 82 ? -19.256 12.010 -12.965 1.00 86.69 82 LYS A CA 1
ATOM 643 C C . LYS A 1 82 ? -19.817 12.277 -11.565 1.00 86.69 82 LYS A C 1
ATOM 645 O O . LYS A 1 82 ? -20.301 13.382 -11.334 1.00 86.69 82 LYS A O 1
ATOM 650 N N . LEU A 1 83 ? -19.668 11.323 -10.643 1.00 87.12 83 LEU A N 1
ATOM 651 C CA . LEU A 1 83 ? -20.143 11.454 -9.264 1.00 87.12 83 LEU A CA 1
ATOM 652 C C . LEU A 1 83 ? -19.477 12.636 -8.548 1.00 87.12 83 LEU A C 1
ATOM 654 O O . LEU A 1 83 ? -20.148 13.458 -7.931 1.00 87.12 83 LEU A O 1
ATOM 658 N N . ALA A 1 84 ? -18.156 12.781 -8.692 1.00 87.50 84 ALA A N 1
ATOM 659 C CA . ALA A 1 84 ? -17.411 13.893 -8.106 1.00 87.50 84 ALA A CA 1
ATOM 660 C C . ALA A 1 84 ? -17.936 15.258 -8.581 1.00 87.50 84 ALA A C 1
ATOM 662 O O . ALA A 1 84 ? -18.020 16.202 -7.794 1.00 87.50 84 ALA A O 1
ATOM 663 N N . ARG A 1 85 ? -18.284 15.374 -9.868 1.00 87.94 85 ARG A N 1
ATOM 664 C CA . ARG A 1 85 ? -18.857 16.593 -10.445 1.00 87.94 85 ARG A CA 1
ATOM 665 C C . ARG A 1 85 ? -20.275 16.842 -9.936 1.00 87.94 85 ARG A C 1
ATOM 667 O O . ARG A 1 85 ? -20.560 17.966 -9.540 1.00 87.94 85 ARG A O 1
ATOM 674 N N . GLU A 1 86 ? -21.125 15.819 -9.931 1.00 88.69 86 GLU A N 1
ATOM 675 C CA . GLU A 1 86 ? -22.527 15.907 -9.495 1.00 88.69 86 GLU A CA 1
ATOM 676 C C . GLU A 1 86 ? -22.649 16.337 -8.029 1.00 88.69 86 GLU A C 1
ATOM 678 O O . GLU A 1 86 ? -23.406 17.260 -7.724 1.00 88.69 86 GLU A O 1
ATOM 683 N N . MET A 1 87 ? -21.826 15.760 -7.149 1.00 88.19 87 MET A N 1
ATOM 684 C CA . MET A 1 87 ? -21.771 16.143 -5.735 1.00 88.19 87 MET A CA 1
ATOM 685 C C . MET A 1 87 ? -21.278 17.579 -5.534 1.00 88.19 87 MET A C 1
ATOM 687 O O . MET A 1 87 ? -21.800 18.302 -4.692 1.00 88.19 87 MET A O 1
ATOM 691 N N . ARG A 1 88 ? -20.283 18.028 -6.313 1.00 85.19 88 ARG A N 1
ATOM 692 C CA . ARG A 1 88 ? -19.727 19.387 -6.186 1.00 85.19 88 ARG A CA 1
ATOM 693 C C . ARG A 1 88 ? -20.634 20.474 -6.750 1.00 85.19 88 ARG A C 1
ATOM 695 O O . ARG A 1 88 ? -20.621 21.580 -6.225 1.00 85.19 88 ARG A O 1
ATOM 702 N N . CYS A 1 89 ? -21.382 20.191 -7.817 1.00 86.31 89 CYS A N 1
ATOM 703 C CA . CYS A 1 89 ? -22.328 21.157 -8.377 1.00 86.31 89 CYS A CA 1
ATOM 704 C C . CYS A 1 89 ? -23.654 21.220 -7.610 1.00 86.31 89 CYS A C 1
ATOM 706 O O . CYS A 1 89 ? -24.491 22.051 -7.946 1.00 86.31 89 CYS A O 1
ATOM 708 N N . GLY A 1 90 ? -23.855 20.349 -6.610 1.00 82.19 90 GLY A N 1
ATOM 709 C CA . GLY A 1 90 ? -25.130 20.216 -5.903 1.00 82.19 90 GLY A CA 1
ATOM 710 C C . GLY A 1 90 ? -26.245 19.649 -6.786 1.00 82.19 90 GLY A C 1
ATOM 711 O O . GLY A 1 90 ? -27.416 19.809 -6.472 1.00 82.19 90 GLY A O 1
ATOM 712 N N . CYS A 1 91 ? -25.892 19.011 -7.906 1.00 80.69 91 CYS A N 1
ATOM 713 C CA . CYS A 1 91 ? -26.858 18.485 -8.868 1.00 80.69 91 CYS A CA 1
ATOM 714 C C . CYS A 1 91 ? -27.415 17.112 -8.460 1.00 80.69 91 CYS A C 1
ATOM 716 O O . CYS A 1 91 ? -28.364 16.631 -9.074 1.00 80.69 91 CYS A O 1
ATOM 718 N N . ALA A 1 92 ? -26.799 16.466 -7.467 1.00 74.69 92 ALA A N 1
ATOM 719 C CA . ALA A 1 92 ? -27.245 15.206 -6.894 1.00 74.69 92 ALA A CA 1
ATOM 720 C C . ALA A 1 92 ? -27.538 15.383 -5.400 1.00 74.69 92 ALA A C 1
ATOM 722 O O . ALA A 1 92 ? -26.646 15.717 -4.622 1.00 74.69 92 ALA A O 1
ATOM 723 N N . GLU A 1 93 ? -28.774 15.094 -4.994 1.00 74.12 93 GLU A N 1
ATOM 724 C CA . GLU A 1 93 ? -29.147 14.908 -3.588 1.00 74.12 93 GLU A CA 1
ATOM 725 C C . GLU A 1 93 ? -28.854 13.457 -3.177 1.00 74.12 93 GLU A C 1
ATOM 727 O O . GLU A 1 93 ? -29.754 12.656 -2.937 1.00 74.12 93 GLU A O 1
ATOM 732 N N . GLN A 1 94 ? -27.572 13.084 -3.167 1.00 84.44 94 GLN A N 1
ATOM 733 C CA . GLN A 1 94 ? -27.130 11.762 -2.715 1.00 84.44 94 GLN A CA 1
ATOM 734 C C . GLN A 1 94 ? -26.472 11.863 -1.343 1.00 84.44 94 GLN A C 1
ATOM 736 O O . GLN A 1 94 ? -25.536 12.636 -1.135 1.00 84.44 94 GLN A O 1
ATOM 741 N N . ASN A 1 95 ? -26.942 11.048 -0.397 1.00 90.88 95 ASN A N 1
ATOM 742 C CA . ASN A 1 95 ? -26.284 10.893 0.893 1.00 90.88 95 ASN A CA 1
ATOM 743 C C . ASN A 1 95 ? -25.294 9.729 0.823 1.00 90.88 95 ASN A C 1
ATOM 745 O O . ASN A 1 95 ? -25.597 8.604 1.223 1.00 90.88 95 ASN A O 1
ATOM 749 N N . LEU A 1 96 ? -24.090 10.031 0.341 1.00 93.75 96 LEU A N 1
ATOM 750 C CA . LEU A 1 96 ? -23.049 9.025 0.150 1.00 93.75 96 LEU A CA 1
ATOM 751 C C . LEU A 1 96 ? -22.692 8.281 1.443 1.00 93.75 96 LEU A C 1
ATOM 753 O O . LEU A 1 96 ? -22.408 7.089 1.403 1.00 93.75 96 LEU A O 1
ATOM 757 N N . MET A 1 97 ? -22.723 8.948 2.602 1.00 96.06 97 MET A N 1
ATOM 758 C CA . MET A 1 97 ? -22.418 8.287 3.875 1.00 96.06 97 MET A CA 1
ATOM 759 C C . MET A 1 97 ? -23.495 7.262 4.258 1.00 96.06 97 MET A C 1
ATOM 761 O O . MET A 1 97 ? -23.174 6.200 4.790 1.00 96.06 97 MET A O 1
ATOM 765 N N . ALA A 1 98 ? -24.767 7.543 3.960 1.00 95.81 98 ALA A N 1
ATOM 766 C CA . ALA A 1 98 ? -25.846 6.581 4.173 1.00 95.81 98 ALA A CA 1
ATOM 767 C C . ALA A 1 98 ? -25.686 5.342 3.276 1.00 95.81 98 ALA A C 1
ATOM 769 O O . ALA A 1 98 ? -25.890 4.221 3.741 1.00 95.81 98 ALA A O 1
ATOM 770 N N . GLU A 1 99 ? -25.257 5.525 2.025 1.00 95.25 99 GLU A N 1
ATOM 771 C CA . GLU A 1 99 ? -24.940 4.422 1.110 1.00 95.25 99 GLU A CA 1
ATOM 772 C C . GLU A 1 99 ? -23.755 3.583 1.611 1.00 95.25 99 GLU A C 1
ATOM 774 O O . GLU A 1 99 ? -23.850 2.354 1.661 1.00 95.25 99 GLU A O 1
ATOM 779 N N . VAL A 1 100 ? -22.675 4.235 2.067 1.00 96.88 100 VAL A N 1
ATOM 780 C CA . VAL A 1 100 ? -21.525 3.564 2.699 1.00 96.88 100 VAL A CA 1
ATOM 781 C C . VAL A 1 100 ? -21.975 2.733 3.897 1.00 96.88 100 VAL A C 1
ATOM 783 O O . VAL A 1 100 ? -21.588 1.570 4.007 1.00 96.88 100 VAL A O 1
ATOM 786 N N . LYS A 1 101 ? -22.816 3.292 4.771 1.00 97.38 101 LYS A N 1
ATOM 787 C CA . LYS A 1 101 ? -23.327 2.593 5.954 1.00 97.38 101 LYS A CA 1
ATOM 788 C C . LYS A 1 101 ? -24.182 1.380 5.582 1.00 97.38 101 LYS A C 1
ATOM 790 O O . LYS A 1 101 ? -23.955 0.297 6.111 1.00 97.38 101 LYS A O 1
ATOM 795 N N . ALA A 1 102 ? -25.099 1.523 4.628 1.00 96.44 102 ALA A N 1
ATOM 796 C CA . ALA A 1 102 ? -25.946 0.421 4.173 1.00 96.44 102 ALA A CA 1
ATOM 797 C C . ALA A 1 102 ? -25.148 -0.697 3.471 1.00 96.44 102 ALA A C 1
ATOM 799 O O . ALA A 1 102 ? -25.505 -1.874 3.547 1.00 96.44 102 ALA A O 1
ATOM 800 N N . ALA A 1 103 ? -24.072 -0.356 2.757 1.00 96.50 103 ALA A N 1
ATOM 801 C CA . ALA A 1 103 ? -23.156 -1.341 2.188 1.00 96.50 103 ALA A CA 1
ATOM 802 C C . ALA A 1 103 ? -22.334 -2.046 3.276 1.00 96.50 103 ALA A C 1
ATOM 804 O O . ALA A 1 103 ? -22.261 -3.275 3.283 1.00 96.50 103 ALA A O 1
ATOM 805 N N . TYR A 1 104 ? -21.809 -1.287 4.238 1.00 97.69 104 TYR A N 1
ATOM 806 C CA . TYR A 1 104 ? -21.091 -1.825 5.387 1.00 97.69 104 TYR A CA 1
ATOM 807 C C . TYR A 1 104 ? -21.944 -2.815 6.189 1.00 97.69 104 TYR A C 1
ATOM 809 O O . TYR A 1 104 ? -21.494 -3.926 6.440 1.00 97.69 104 TYR A O 1
ATOM 817 N N . GLU A 1 105 ? -23.184 -2.463 6.538 1.00 96.56 105 GLU A N 1
ATOM 818 C CA . GLU A 1 105 ? -24.087 -3.315 7.329 1.00 96.56 105 GLU A CA 1
ATOM 819 C C . GLU A 1 105 ? -24.357 -4.674 6.662 1.00 96.56 105 GLU A C 1
ATOM 821 O O . GLU A 1 105 ? -24.452 -5.697 7.344 1.00 96.56 105 GLU A O 1
ATOM 826 N N . ARG A 1 106 ? -24.421 -4.711 5.324 1.00 95.31 106 ARG A N 1
ATOM 827 C CA . ARG A 1 106 ? -24.552 -5.964 4.567 1.00 95.31 106 ARG A CA 1
ATOM 828 C C . ARG A 1 106 ? -23.309 -6.842 4.697 1.00 95.31 106 ARG A C 1
ATOM 830 O O . ARG A 1 106 ? -23.448 -8.035 4.945 1.00 95.31 106 ARG A O 1
ATOM 837 N N . VAL A 1 107 ? -22.117 -6.259 4.564 1.00 95.69 107 VAL A N 1
ATOM 838 C CA . VAL A 1 107 ? -20.833 -6.980 4.673 1.00 95.69 107 VAL A CA 1
ATOM 839 C C . VAL A 1 107 ? -20.538 -7.415 6.112 1.00 95.69 107 VAL A C 1
ATOM 841 O O . VAL A 1 107 ? -19.981 -8.485 6.342 1.00 95.69 107 VAL A O 1
ATOM 844 N N . ALA A 1 108 ? -20.924 -6.588 7.079 1.00 96.38 108 ALA A N 1
ATOM 845 C CA . ALA A 1 108 ? -20.772 -6.805 8.512 1.00 96.38 108 ALA A CA 1
ATOM 846 C C . ALA A 1 108 ? -21.621 -7.972 9.044 1.00 96.38 108 ALA A C 1
ATOM 848 O O . ALA A 1 108 ? -21.296 -8.571 10.071 1.00 96.38 108 ALA A O 1
ATOM 849 N N . SER A 1 109 ? -22.708 -8.315 8.351 1.00 95.06 109 SER A N 1
ATOM 850 C CA . SER A 1 109 ? -23.623 -9.367 8.784 1.00 95.06 109 SER A CA 1
ATOM 851 C C . SER A 1 109 ? -22.915 -10.720 8.930 1.00 95.06 109 SER A C 1
ATOM 853 O O . SER A 1 109 ? -22.324 -11.247 7.987 1.00 95.06 109 SER A O 1
ATOM 855 N N . GLY A 1 110 ? -22.978 -11.294 10.135 1.00 93.81 110 GLY A N 1
ATOM 856 C CA . GLY A 1 110 ? -22.366 -12.589 10.444 1.00 93.81 110 GLY A CA 1
ATOM 857 C C . GLY A 1 110 ? -20.836 -12.574 10.549 1.00 93.81 110 GLY A C 1
ATOM 858 O O . GLY A 1 110 ? -20.226 -13.640 10.475 1.00 93.81 110 GLY A O 1
ATOM 859 N N . LYS A 1 111 ? -20.214 -11.397 10.697 1.00 96.94 111 LYS A N 1
ATOM 860 C CA . LYS A 1 111 ? -18.772 -11.250 10.934 1.00 96.94 111 LYS A CA 1
ATOM 861 C C . LYS A 1 111 ? -18.483 -11.000 12.410 1.00 96.94 111 LYS A C 1
ATOM 863 O O . LYS A 1 111 ? -19.256 -10.343 13.101 1.00 96.94 111 LYS A O 1
ATOM 868 N N . ASP A 1 112 ? -17.335 -11.482 12.866 1.00 97.31 112 ASP A N 1
ATOM 869 C CA . ASP A 1 112 ? -16.802 -11.162 14.193 1.00 97.31 112 ASP A CA 1
ATOM 870 C C . ASP A 1 112 ? -15.967 -9.876 14.148 1.00 97.31 112 ASP A C 1
ATOM 872 O O . ASP A 1 112 ? -15.954 -9.097 15.100 1.00 97.31 112 ASP A O 1
ATOM 876 N N . ILE A 1 113 ? -15.308 -9.623 13.013 1.00 97.88 113 ILE A N 1
ATOM 877 C CA . ILE A 1 113 ? -14.502 -8.427 12.776 1.00 97.88 113 ILE A CA 1
ATOM 878 C C . ILE A 1 113 ? -14.542 -8.017 11.304 1.00 97.88 113 ILE A C 1
ATOM 880 O O . ILE A 1 113 ? -14.438 -8.864 10.417 1.00 97.88 113 ILE A O 1
ATOM 884 N N . VAL A 1 114 ? -14.651 -6.716 11.038 1.00 98.19 114 VAL A N 1
ATOM 885 C CA . VAL A 1 114 ? -14.539 -6.141 9.692 1.00 98.19 114 VAL A CA 1
ATOM 886 C C . VAL A 1 114 ? -13.311 -5.239 9.603 1.00 98.19 114 VAL A C 1
ATOM 888 O O . VAL A 1 114 ? -13.166 -4.278 10.361 1.00 98.19 114 VAL A O 1
ATOM 891 N N . LEU A 1 115 ? -12.434 -5.533 8.644 1.00 98.44 115 LEU A N 1
ATOM 892 C CA . LEU A 1 115 ? -11.287 -4.697 8.302 1.00 98.44 115 LEU A CA 1
ATOM 893 C C . LEU A 1 115 ? -11.720 -3.646 7.276 1.00 98.44 115 LEU A C 1
ATOM 895 O O . LEU A 1 115 ? -12.074 -3.981 6.145 1.00 98.44 115 LEU A O 1
ATOM 899 N N . LEU A 1 116 ? -11.706 -2.378 7.679 1.00 97.62 116 LEU A N 1
ATOM 900 C CA . LEU A 1 116 ? -12.024 -1.251 6.813 1.00 97.62 116 LEU A CA 1
ATOM 901 C C . LEU A 1 116 ? -10.748 -0.697 6.190 1.00 97.62 116 LEU A C 1
ATOM 903 O O . LEU A 1 116 ? -9.945 -0.070 6.878 1.00 97.62 116 LEU A O 1
ATOM 907 N N . GLU A 1 117 ? -10.563 -0.888 4.887 1.00 95.81 117 GLU A N 1
ATOM 908 C CA . GLU A 1 117 ? -9.435 -0.284 4.182 1.00 95.81 117 GLU A CA 1
ATOM 909 C C . GLU A 1 117 ? -9.764 1.156 3.793 1.00 95.81 117 GLU A C 1
ATOM 911 O O . GLU A 1 117 ? -10.609 1.426 2.937 1.00 95.81 117 GLU A O 1
ATOM 916 N N . GLY A 1 118 ? -9.083 2.091 4.446 1.00 93.06 118 GLY A N 1
ATOM 917 C CA . GLY A 1 118 ? -9.207 3.509 4.180 1.00 93.06 118 GLY A CA 1
ATOM 918 C C . GLY A 1 118 ? -8.521 3.947 2.890 1.00 93.06 118 GLY A C 1
ATOM 919 O O . GLY A 1 118 ? -7.797 3.203 2.222 1.00 93.06 118 GLY A O 1
ATOM 920 N N . GLY A 1 119 ? -8.718 5.220 2.567 1.00 87.44 119 GLY A N 1
ATOM 921 C CA . GLY A 1 119 ? -8.131 5.838 1.390 1.00 87.44 119 GLY A CA 1
ATOM 922 C C . GLY A 1 119 ? -6.594 5.859 1.352 1.00 87.44 119 GLY A C 1
ATOM 923 O O . GLY A 1 119 ? -5.874 5.603 2.317 1.00 87.44 119 GLY A O 1
ATOM 924 N N . ALA A 1 120 ? -6.069 6.231 0.193 1.00 82.88 120 ALA A N 1
ATOM 925 C CA . ALA A 1 120 ? -4.683 6.544 -0.106 1.00 82.88 120 ALA A CA 1
ATOM 926 C C . ALA A 1 120 ? -4.050 7.603 0.813 1.00 82.88 120 ALA A C 1
ATOM 928 O O . ALA A 1 120 ? -2.828 7.664 0.877 1.00 82.88 120 ALA A O 1
ATOM 929 N N . SER A 1 121 ? -4.842 8.454 1.464 1.00 89.75 121 SER A N 1
ATOM 930 C CA . SER A 1 121 ? -4.382 9.416 2.471 1.00 89.75 121 SER A CA 1
ATOM 931 C C . SER A 1 121 ? -5.539 9.807 3.391 1.00 89.75 121 SER A C 1
ATOM 933 O O . SER A 1 121 ? -6.699 9.669 3.001 1.00 89.75 121 SER A O 1
ATOM 935 N N . LEU A 1 122 ? -5.243 10.437 4.529 1.00 91.88 122 LEU A N 1
ATOM 936 C CA . LEU A 1 122 ? -6.258 11.022 5.422 1.00 91.88 122 LEU A CA 1
ATOM 937 C C . LEU A 1 122 ? -7.090 12.150 4.778 1.00 91.88 122 LEU A C 1
ATOM 939 O O . LEU A 1 122 ? -8.132 12.523 5.307 1.00 91.88 122 LEU A O 1
ATOM 943 N N . ARG A 1 123 ? -6.659 12.678 3.622 1.00 91.44 123 ARG A N 1
ATOM 944 C CA . ARG A 1 123 ? -7.381 13.713 2.861 1.00 91.44 123 ARG A CA 1
ATOM 945 C C . ARG A 1 123 ? -8.362 13.147 1.834 1.00 91.44 123 ARG A C 1
ATOM 947 O O . ARG A 1 123 ? -9.172 13.900 1.292 1.00 91.44 123 ARG A O 1
ATOM 954 N N . GLU A 1 124 ? -8.268 11.862 1.501 1.00 89.81 124 GLU A N 1
ATOM 955 C CA . GLU A 1 124 ? -9.112 11.279 0.457 1.00 89.81 124 GLU A CA 1
ATOM 956 C C . GLU A 1 124 ? -10.581 11.255 0.900 1.00 89.81 124 GLU A C 1
ATOM 958 O O . GLU A 1 124 ? -10.884 10.984 2.057 1.00 89.81 124 GLU A O 1
ATOM 963 N N . GLY A 1 125 ? -11.498 11.610 -0.005 1.00 90.25 125 GLY A N 1
ATOM 964 C CA . GLY A 1 125 ? -12.939 11.636 0.278 1.00 90.25 125 GLY A CA 1
ATOM 965 C C . GLY A 1 125 ? -13.448 12.833 1.088 1.00 90.25 125 GLY A C 1
ATOM 966 O O . GLY A 1 125 ? -14.656 13.057 1.114 1.00 90.25 125 GLY A O 1
ATOM 967 N N . VAL A 1 126 ? -12.572 13.652 1.689 1.00 92.00 126 VAL A N 1
ATOM 968 C CA . VAL A 1 126 ? -12.976 14.754 2.590 1.00 92.00 126 VAL A CA 1
ATOM 969 C C . VAL A 1 126 ? -13.929 15.743 1.912 1.00 92.00 126 VAL A C 1
ATOM 971 O O . VAL A 1 126 ? -14.962 16.080 2.480 1.00 92.00 126 VAL A O 1
ATOM 974 N N . SER A 1 127 ? -13.651 16.148 0.666 1.00 89.12 127 SER A N 1
ATOM 975 C CA . SER A 1 127 ? -14.507 17.095 -0.073 1.00 89.12 127 SER A CA 1
ATOM 976 C C . SER A 1 127 ? -15.898 16.550 -0.419 1.00 89.12 127 SER A C 1
ATOM 978 O O . SER A 1 127 ? -16.710 17.281 -0.971 1.00 89.12 127 SER A O 1
ATOM 980 N N . LEU A 1 128 ? -16.134 15.257 -0.199 1.00 89.31 128 LEU A N 1
ATOM 981 C CA . LEU A 1 128 ? -17.384 14.557 -0.495 1.00 89.31 128 LEU A CA 1
ATOM 982 C C . LEU A 1 128 ? -18.076 14.073 0.786 1.00 89.31 128 LEU A C 1
ATOM 984 O O . LEU A 1 128 ? -19.030 13.309 0.707 1.00 89.31 128 LEU A O 1
ATOM 988 N N . GLY A 1 129 ? -17.570 14.460 1.963 1.00 91.12 129 GLY A N 1
ATOM 989 C CA . GLY A 1 129 ? -18.086 13.980 3.246 1.00 91.12 129 GLY A CA 1
ATOM 990 C C . GLY A 1 129 ? -17.737 12.521 3.561 1.00 91.12 129 GLY A C 1
ATOM 991 O O . GLY A 1 129 ? -18.271 11.970 4.514 1.00 91.12 129 GLY A O 1
ATOM 992 N N . LEU A 1 130 ? -16.829 11.901 2.800 1.00 93.56 130 LEU A N 1
ATOM 993 C CA . LEU A 1 130 ? -16.378 10.511 2.970 1.00 93.56 130 LEU A CA 1
ATOM 994 C C . LEU A 1 130 ? -14.927 10.422 3.473 1.00 93.56 130 LEU A C 1
ATOM 996 O O . LEU A 1 130 ? -14.215 9.462 3.188 1.00 93.56 130 LEU A O 1
ATOM 1000 N N . GLY A 1 131 ? -14.453 11.459 4.168 1.00 93.38 131 GLY A N 1
ATOM 1001 C CA . GLY A 1 131 ? -13.125 11.454 4.781 1.00 93.38 131 GLY A CA 1
ATOM 1002 C C . GLY A 1 131 ? -13.010 10.424 5.907 1.00 93.38 131 GLY A C 1
ATOM 1003 O O . GLY A 1 131 ? -14.021 10.006 6.472 1.00 93.38 131 GLY A O 1
ATOM 1004 N N . ALA A 1 132 ? -11.775 10.064 6.274 1.00 94.12 132 ALA A N 1
ATOM 1005 C CA . ALA A 1 132 ? -11.502 9.034 7.281 1.00 94.12 132 ALA A CA 1
ATOM 1006 C C . ALA A 1 132 ? -12.303 9.233 8.580 1.00 94.12 132 ALA A C 1
ATOM 1008 O O . ALA A 1 132 ? -12.997 8.312 8.991 1.00 94.12 132 ALA A O 1
ATOM 1009 N N . ASN A 1 133 ? -12.291 10.437 9.168 1.00 94.62 133 ASN A N 1
ATOM 1010 C CA . ASN A 1 133 ? -13.036 10.729 10.403 1.00 94.62 133 ASN A CA 1
ATOM 1011 C C . ASN A 1 133 ? -14.543 10.529 10.253 1.00 94.62 133 ASN A C 1
ATOM 1013 O O . ASN A 1 133 ? -15.165 9.919 11.112 1.00 94.62 133 ASN A O 1
ATOM 1017 N 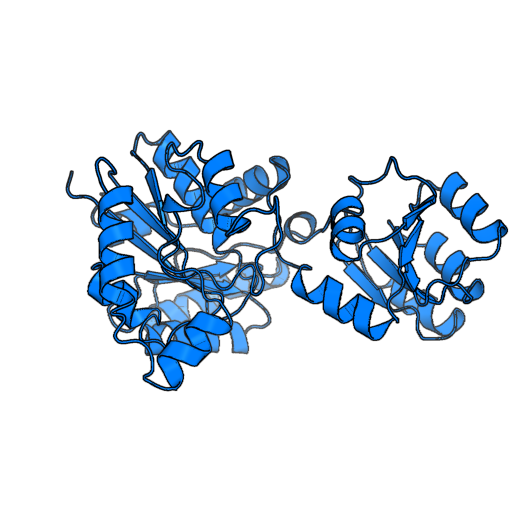N . ALA A 1 134 ? -15.121 10.999 9.144 1.00 95.44 134 ALA A N 1
ATOM 1018 C CA . ALA A 1 134 ? -16.555 10.882 8.909 1.00 95.44 134 ALA A CA 1
ATOM 1019 C C . ALA A 1 134 ? -16.981 9.409 8.824 1.00 95.44 134 ALA A C 1
ATOM 1021 O O . ALA A 1 134 ? -17.998 9.026 9.394 1.00 95.44 134 ALA A O 1
ATOM 1022 N N . VAL A 1 135 ? -16.181 8.577 8.150 1.00 96.75 135 VAL A N 1
ATOM 1023 C CA . VAL A 1 135 ? -16.428 7.133 8.043 1.00 96.75 135 VAL A CA 1
ATOM 1024 C C . VAL A 1 135 ? -16.223 6.433 9.386 1.00 96.75 135 VAL A C 1
ATOM 1026 O O . VAL A 1 135 ? -17.064 5.644 9.803 1.00 96.75 135 VAL A O 1
ATOM 1029 N N . ILE A 1 136 ? -15.124 6.739 10.075 1.00 96.19 136 ILE A N 1
ATOM 1030 C CA . ILE A 1 136 ? -14.798 6.209 11.401 1.00 96.19 136 ILE A CA 1
ATOM 1031 C C . ILE A 1 136 ? -15.919 6.495 12.402 1.00 96.19 136 ILE A C 1
ATOM 1033 O O . ILE A 1 136 ? -16.330 5.596 13.130 1.00 96.19 136 ILE A O 1
ATOM 1037 N N . ASP A 1 137 ? -16.433 7.724 12.427 1.00 95.38 137 ASP A N 1
ATOM 1038 C CA . ASP A 1 137 ? -17.508 8.109 13.334 1.00 95.38 137 ASP A CA 1
ATOM 1039 C C . ASP A 1 137 ? -18.838 7.461 12.947 1.00 95.38 137 ASP A C 1
ATOM 1041 O O . ASP A 1 137 ? -19.560 6.986 13.822 1.00 95.38 137 ASP A O 1
ATOM 1045 N N . ALA A 1 138 ? -19.152 7.394 11.650 1.00 96.38 138 ALA A N 1
ATOM 1046 C CA . ALA A 1 138 ? -20.389 6.786 11.166 1.00 96.38 138 ALA A CA 1
ATOM 1047 C C . ALA A 1 138 ? -20.460 5.270 11.413 1.00 96.38 138 ALA A C 1
ATOM 1049 O O . ALA A 1 138 ? -21.558 4.736 11.591 1.00 96.38 138 ALA A O 1
ATOM 1050 N N . LEU A 1 139 ? -19.310 4.588 11.403 1.00 95.94 139 LEU A N 1
ATOM 1051 C CA . LEU A 1 139 ? -19.192 3.132 11.547 1.00 95.94 139 LEU A CA 1
ATOM 1052 C C . LEU A 1 139 ? -18.641 2.693 12.915 1.00 95.94 139 LEU A C 1
ATOM 1054 O O . LEU A 1 139 ? -18.378 1.508 13.106 1.00 95.94 139 LEU A O 1
ATOM 1058 N N . ASP A 1 140 ? -18.458 3.643 13.837 1.00 94.19 140 ASP A N 1
ATOM 1059 C CA . ASP A 1 140 ? -17.866 3.460 15.169 1.00 94.19 140 ASP A CA 1
ATOM 1060 C C . ASP A 1 140 ? -16.581 2.612 15.158 1.00 94.19 140 ASP A C 1
ATOM 1062 O O . ASP A 1 140 ? -16.422 1.640 15.895 1.00 94.19 140 ASP A O 1
ATOM 1066 N N . ALA A 1 141 ? -15.660 2.964 14.260 1.00 96.00 141 ALA A N 1
ATOM 1067 C CA . ALA A 1 141 ? -14.471 2.172 13.980 1.00 96.00 141 ALA A CA 1
ATOM 1068 C C . ALA A 1 141 ? -13.206 2.824 14.562 1.00 96.00 141 ALA A C 1
ATOM 1070 O O . ALA A 1 141 ? -12.797 3.883 14.083 1.00 96.00 141 ALA A O 1
ATOM 1071 N N . PRO A 1 142 ? -12.521 2.222 15.545 1.00 97.19 142 PRO A N 1
ATOM 1072 C CA . PRO A 1 142 ? -11.166 2.643 15.884 1.00 97.19 142 PRO A CA 1
ATOM 1073 C C . PRO A 1 142 ? -10.209 2.481 14.689 1.00 97.19 142 PRO A C 1
ATOM 1075 O O . PRO A 1 142 ? -10.434 1.656 13.801 1.00 97.19 142 PRO A O 1
ATOM 1078 N N . ALA A 1 143 ? -9.129 3.265 14.659 1.00 97.94 143 ALA A N 1
ATOM 1079 C CA . ALA A 1 143 ? -8.232 3.361 13.514 1.00 97.94 143 ALA A CA 1
ATOM 1080 C C . ALA A 1 143 ? -6.781 2.970 13.825 1.00 97.94 143 ALA A C 1
ATOM 1082 O O . ALA A 1 143 ? -6.206 3.396 14.826 1.00 97.94 143 ALA A O 1
ATOM 1083 N N . LEU A 1 144 ? -6.169 2.229 12.902 1.00 98.44 144 LEU A N 1
ATOM 1084 C CA . LEU A 1 144 ? -4.737 1.943 12.844 1.00 98.44 144 LEU A CA 1
ATOM 1085 C C . LEU A 1 144 ? -4.139 2.694 11.648 1.00 98.44 144 LEU A C 1
ATOM 1087 O O . LEU A 1 144 ? -4.548 2.485 10.502 1.00 98.44 144 LEU A O 1
ATOM 1091 N N . ALA A 1 145 ? -3.164 3.567 11.898 1.00 97.94 145 ALA A N 1
ATOM 1092 C CA . ALA A 1 145 ? -2.509 4.335 10.842 1.00 97.94 145 ALA A CA 1
ATOM 1093 C C . ALA A 1 145 ? -1.185 3.687 10.408 1.00 97.94 145 ALA A C 1
ATOM 1095 O O . ALA A 1 145 ? -0.268 3.496 11.203 1.00 97.94 145 ALA A O 1
ATOM 1096 N N . ILE A 1 146 ? -1.069 3.383 9.119 1.00 97.50 146 ILE A N 1
ATOM 1097 C CA . ILE A 1 146 ? 0.138 2.835 8.505 1.00 97.50 146 ILE A CA 1
ATOM 1098 C C . ILE A 1 146 ? 1.008 3.989 8.007 1.00 97.50 146 ILE A C 1
ATOM 1100 O O . ILE A 1 146 ? 0.634 4.699 7.064 1.00 97.50 146 ILE A O 1
ATOM 1104 N N . VAL A 1 147 ? 2.175 4.151 8.623 1.00 96.31 147 VAL A N 1
ATOM 1105 C CA . VAL A 1 147 ? 3.162 5.191 8.312 1.00 96.31 147 VAL A CA 1
ATOM 1106 C C . VAL A 1 147 ? 4.322 4.554 7.561 1.00 96.31 147 VAL A C 1
ATOM 1108 O O . VAL A 1 147 ? 4.938 3.609 8.045 1.00 96.31 147 VAL A O 1
ATOM 1111 N N . ARG A 1 148 ? 4.641 5.050 6.367 1.00 93.06 148 ARG A N 1
ATOM 1112 C CA . ARG A 1 148 ? 5.804 4.577 5.611 1.00 93.06 148 ARG A CA 1
ATOM 1113 C C . ARG A 1 148 ? 7.030 5.380 6.013 1.00 93.06 148 ARG A C 1
ATOM 1115 O O . ARG A 1 148 ? 7.008 6.604 6.054 1.00 93.06 148 ARG A O 1
ATOM 1122 N N . TYR A 1 149 ? 8.127 4.683 6.266 1.00 93.81 149 TYR A N 1
ATOM 1123 C CA . TYR A 1 149 ? 9.391 5.332 6.561 1.00 93.81 149 TYR A CA 1
ATOM 1124 C C . TYR A 1 149 ? 10.038 5.905 5.294 1.00 93.81 149 TYR A C 1
ATOM 1126 O O . TYR A 1 149 ? 10.306 5.176 4.333 1.00 93.81 149 TYR A O 1
ATOM 1134 N N . HIS A 1 150 ? 10.371 7.196 5.344 1.00 90.12 150 HIS A N 1
ATOM 1135 C CA . HIS A 1 150 ? 11.271 7.862 4.393 1.00 90.12 150 HIS A CA 1
ATOM 1136 C C . HIS A 1 150 ? 12.548 8.326 5.085 1.00 90.12 150 HIS A C 1
ATOM 1138 O O . HIS A 1 150 ? 13.655 8.019 4.648 1.00 90.12 150 HIS A O 1
ATOM 1144 N N . ASN A 1 151 ? 12.390 9.054 6.186 1.00 91.12 151 ASN A N 1
ATOM 1145 C CA . ASN A 1 151 ? 13.461 9.466 7.077 1.00 91.12 151 ASN A CA 1
ATOM 1146 C C . ASN A 1 151 ? 12.910 9.687 8.497 1.00 91.12 151 ASN A C 1
ATOM 1148 O O . ASN A 1 151 ? 11.704 9.636 8.731 1.00 91.12 151 ASN A O 1
ATOM 1152 N N . ARG A 1 152 ? 13.813 9.956 9.444 1.00 89.25 152 ARG A N 1
ATOM 1153 C CA . ARG A 1 152 ? 13.492 10.111 10.872 1.00 89.25 152 ARG A CA 1
ATOM 1154 C C . ARG A 1 152 ? 12.523 11.259 11.163 1.00 89.25 152 ARG A C 1
ATOM 1156 O O . ARG A 1 152 ? 11.693 11.124 12.053 1.00 89.25 152 ARG A O 1
ATOM 1163 N N . VAL A 1 153 ? 12.647 12.374 10.441 1.00 90.25 153 VAL A N 1
ATOM 1164 C CA . VAL A 1 153 ? 11.828 13.574 10.669 1.00 90.25 153 VAL A CA 1
ATOM 1165 C C . VAL A 1 153 ? 10.421 13.331 10.141 1.00 90.25 153 VAL A C 1
ATOM 1167 O O . VAL A 1 153 ? 9.472 13.367 10.917 1.00 90.25 153 VAL A O 1
ATOM 1170 N N . SER A 1 154 ? 10.303 12.943 8.866 1.00 92.19 154 SER A N 1
ATOM 1171 C CA . SER A 1 154 ? 9.001 12.658 8.252 1.00 92.19 154 SER A CA 1
ATOM 1172 C C . SER A 1 154 ? 8.245 11.555 8.988 1.00 92.19 154 SER A C 1
ATOM 1174 O O . SER A 1 154 ? 7.043 11.662 9.151 1.00 92.19 154 SER A O 1
ATOM 1176 N N . GLN A 1 155 ? 8.934 10.515 9.479 1.00 93.94 155 GLN A N 1
ATOM 1177 C CA . GLN A 1 155 ? 8.291 9.449 10.253 1.00 93.94 155 GLN A CA 1
ATOM 1178 C C . GLN A 1 155 ? 7.578 10.011 11.493 1.00 93.94 155 GLN A C 1
ATOM 1180 O O . GLN A 1 155 ? 6.436 9.640 11.761 1.00 93.94 155 GLN A O 1
ATOM 1185 N N . GLY A 1 156 ? 8.256 10.869 12.262 1.00 94.88 156 GLY A N 1
ATOM 1186 C CA . GLY A 1 156 ? 7.677 11.491 13.450 1.00 94.88 156 GLY A CA 1
ATOM 1187 C C . GLY A 1 156 ? 6.523 12.423 13.093 1.00 94.88 156 GLY A C 1
ATOM 1188 O O . GLY A 1 156 ? 5.440 12.290 13.663 1.00 94.88 156 GLY A O 1
ATOM 1189 N N . ASP A 1 157 ? 6.736 13.300 12.109 1.00 95.81 157 ASP A N 1
ATOM 1190 C CA . ASP A 1 157 ? 5.729 14.253 11.630 1.00 95.81 157 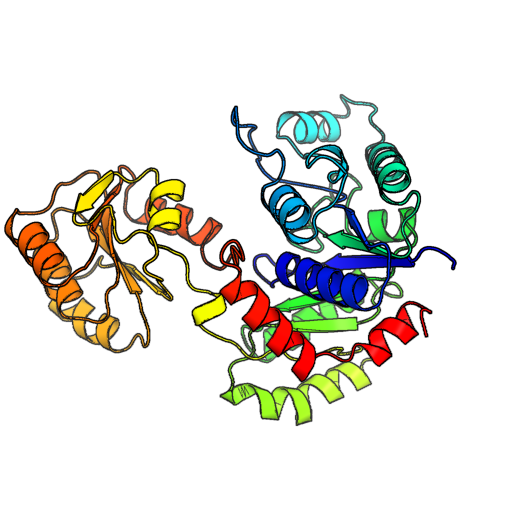ASP A CA 1
ATOM 1191 C C . ASP A 1 157 ? 4.469 13.539 11.135 1.00 95.81 157 ASP A C 1
ATOM 1193 O O . ASP A 1 157 ? 3.358 13.934 11.484 1.00 95.81 157 ASP A O 1
ATOM 1197 N N . ASP A 1 158 ? 4.629 12.440 10.397 1.00 96.38 158 ASP A N 1
ATOM 1198 C CA . ASP A 1 158 ? 3.522 11.622 9.920 1.00 96.38 158 ASP A CA 1
ATOM 1199 C C . ASP A 1 158 ? 2.783 10.966 11.097 1.00 96.38 158 ASP A C 1
ATOM 1201 O O . ASP A 1 158 ? 1.561 11.051 11.194 1.00 96.38 158 ASP A O 1
ATOM 1205 N N . CYS A 1 159 ? 3.480 10.370 12.066 1.00 96.94 159 CYS A N 1
ATOM 1206 C CA . CYS A 1 159 ? 2.808 9.801 13.242 1.00 96.94 159 CYS A CA 1
ATOM 1207 C C . CYS A 1 159 ? 1.986 10.859 14.004 1.00 96.94 159 CYS A C 1
ATOM 1209 O O . CYS A 1 159 ? 0.841 10.606 14.394 1.00 96.94 159 CYS A O 1
ATOM 1211 N N . VAL A 1 160 ? 2.540 12.062 14.176 1.00 96.75 160 VAL A N 1
ATOM 1212 C CA . VAL A 1 160 ? 1.857 13.187 14.827 1.00 96.75 160 VAL A CA 1
ATOM 1213 C C . VAL A 1 160 ? 0.682 13.684 13.983 1.00 96.75 160 VAL A C 1
ATOM 1215 O O . VAL A 1 160 ? -0.399 13.913 14.524 1.00 96.75 160 VAL A O 1
ATOM 1218 N N . ALA A 1 161 ? 0.837 13.790 12.664 1.00 96.38 161 ALA A N 1
ATOM 1219 C CA . ALA A 1 161 ? -0.240 14.170 11.756 1.00 96.38 161 ALA A CA 1
ATOM 1220 C C . ALA A 1 161 ? -1.403 13.168 11.803 1.00 96.38 161 ALA A C 1
ATOM 1222 O O . ALA A 1 161 ? -2.560 13.581 11.870 1.00 96.38 161 ALA A O 1
ATOM 1223 N N . ALA A 1 162 ? -1.119 11.860 11.851 1.00 96.56 162 ALA A N 1
ATOM 1224 C CA . ALA A 1 162 ? -2.145 10.833 12.022 1.00 96.56 162 ALA A CA 1
ATOM 1225 C C . ALA A 1 162 ? -2.914 11.035 13.331 1.00 96.56 162 ALA A C 1
ATOM 1227 O O . ALA A 1 162 ? -4.143 10.981 13.335 1.00 96.56 162 ALA A O 1
ATOM 1228 N N . ARG A 1 163 ? -2.203 11.327 14.427 1.00 96.69 163 ARG A N 1
ATOM 1229 C CA . ARG A 1 163 ? -2.816 11.611 15.726 1.00 96.69 163 ARG A CA 1
ATOM 1230 C C . ARG A 1 163 ? -3.669 12.877 15.713 1.00 96.69 163 ARG A C 1
ATOM 1232 O O . ARG A 1 163 ? -4.761 12.846 16.266 1.00 96.69 163 ARG A O 1
ATOM 1239 N N . ILE A 1 164 ? -3.202 13.964 15.101 1.00 95.56 164 ILE A N 1
ATOM 1240 C CA . ILE A 1 164 ? -3.971 15.213 14.991 1.00 95.56 164 ILE A CA 1
ATOM 1241 C C . ILE A 1 164 ? -5.244 14.979 14.181 1.00 95.56 164 ILE A C 1
ATOM 1243 O O . ILE A 1 164 ? -6.312 15.426 14.576 1.00 95.56 164 ILE A O 1
ATOM 1247 N N . CYS A 1 165 ? -5.142 14.272 13.056 1.00 94.56 165 CYS A N 1
ATOM 1248 C CA . CYS A 1 165 ? -6.287 14.043 12.188 1.00 94.56 165 CYS A CA 1
ATOM 1249 C C . CYS A 1 165 ? -7.315 13.091 12.801 1.00 94.56 165 CYS A C 1
ATOM 1251 O O . CYS A 1 165 ? -8.499 13.352 12.660 1.00 94.56 165 CYS A O 1
ATOM 1253 N N . LEU A 1 166 ? -6.890 11.993 13.431 1.00 95.56 166 LEU A N 1
ATOM 1254 C CA . LEU A 1 166 ? -7.785 10.928 13.911 1.00 95.56 166 LEU A CA 1
ATOM 1255 C C . LEU A 1 166 ? -8.159 11.075 15.398 1.00 95.56 166 LEU A C 1
ATOM 1257 O O . LEU A 1 166 ? -9.051 10.384 15.887 1.00 95.56 166 LEU A O 1
ATOM 1261 N N . GLU A 1 167 ? -7.477 11.959 16.126 1.00 93.44 167 GLU A N 1
ATOM 1262 C CA . GLU A 1 167 ? -7.724 12.288 17.531 1.00 93.44 167 GLU A CA 1
ATOM 1263 C C . GLU A 1 167 ? -7.869 11.036 18.423 1.00 93.44 167 GLU A C 1
ATOM 1265 O O . GLU A 1 167 ? -6.989 10.174 18.465 1.00 93.44 167 GLU A O 1
ATOM 1270 N N . LYS A 1 168 ? -8.995 10.925 19.141 1.00 92.88 168 LYS A N 1
ATOM 1271 C CA . LYS A 1 168 ? -9.335 9.813 20.040 1.00 92.88 168 LYS A CA 1
ATOM 1272 C C . LYS A 1 168 ? -9.645 8.500 19.319 1.00 92.88 168 LYS A C 1
ATOM 1274 O O . LYS A 1 168 ? -9.771 7.473 19.975 1.00 92.88 168 LYS A O 1
ATOM 1279 N N . ARG A 1 169 ? -9.834 8.532 17.997 1.00 95.44 169 ARG A N 1
ATOM 1280 C CA . ARG A 1 169 ? -10.133 7.339 17.197 1.00 95.44 169 ARG A CA 1
ATOM 1281 C C . ARG A 1 169 ? -8.871 6.587 16.795 1.00 95.44 169 ARG A C 1
ATOM 1283 O O . ARG A 1 169 ? -8.971 5.427 16.412 1.00 95.44 169 ARG A O 1
ATOM 1290 N N . LEU A 1 170 ? -7.698 7.215 16.885 1.00 97.69 170 LEU A N 1
ATOM 1291 C CA . LEU A 1 170 ? -6.427 6.542 16.646 1.00 97.69 170 LEU A CA 1
ATOM 1292 C C . LEU A 1 170 ? -6.121 5.571 17.791 1.00 97.69 170 LEU A C 1
ATOM 1294 O O . LEU A 1 170 ? -5.803 6.013 18.893 1.00 97.69 170 LEU A O 1
ATOM 1298 N N . LEU A 1 171 ? -6.135 4.268 17.503 1.00 97.62 171 LEU A N 1
ATOM 1299 C CA . LEU A 1 171 ? -5.541 3.267 18.392 1.00 97.62 171 LEU A CA 1
ATOM 1300 C C . LEU A 1 171 ? -4.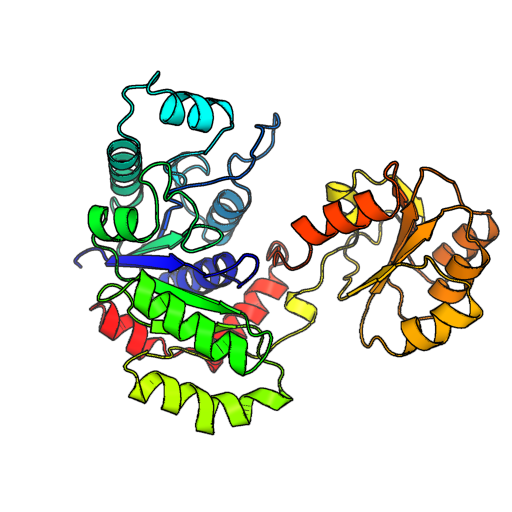032 3.457 18.437 1.00 97.62 171 LEU A C 1
ATOM 1302 O O . LEU A 1 171 ? -3.441 3.496 19.505 1.00 97.62 171 LEU A O 1
ATOM 1306 N N . GLY A 1 172 ? -3.409 3.617 17.270 1.00 98.00 172 GLY A N 1
ATOM 1307 C CA . GLY A 1 172 ? -1.967 3.776 17.154 1.00 98.00 172 GLY A CA 1
ATOM 1308 C C . GLY A 1 172 ? -1.472 3.617 15.726 1.00 98.00 172 GLY A C 1
ATOM 1309 O O . GLY A 1 172 ? -2.246 3.661 14.765 1.00 98.00 172 GLY A O 1
ATOM 1310 N N . VAL A 1 173 ? -0.161 3.456 15.591 1.00 98.38 173 VAL A N 1
ATOM 1311 C CA . VAL A 1 173 ? 0.542 3.448 14.312 1.00 98.38 173 VAL A CA 1
ATOM 1312 C C . VAL A 1 173 ? 1.314 2.153 14.087 1.00 98.38 173 VAL A C 1
ATOM 1314 O O . VAL A 1 173 ? 1.839 1.547 15.020 1.00 98.38 173 VAL A O 1
ATOM 1317 N N . LEU A 1 174 ? 1.425 1.765 12.819 1.00 98.25 174 LEU A N 1
ATOM 1318 C CA . LEU A 1 174 ? 2.371 0.765 12.335 1.00 98.25 174 LEU A CA 1
ATOM 1319 C C . LEU A 1 174 ? 3.348 1.453 11.387 1.00 98.25 174 LEU A C 1
ATOM 1321 O O . LEU A 1 174 ? 2.938 1.993 10.357 1.00 98.25 174 LEU A O 1
ATOM 1325 N N . ILE A 1 175 ? 4.635 1.425 11.725 1.00 97.44 175 ILE A N 1
ATOM 1326 C CA . ILE A 1 175 ? 5.679 2.016 10.890 1.00 97.44 175 ILE A CA 1
ATOM 1327 C C . ILE A 1 175 ? 6.210 0.932 9.956 1.00 97.44 175 ILE A C 1
ATOM 1329 O O . ILE A 1 175 ? 6.740 -0.081 10.404 1.00 97.44 175 ILE A O 1
ATOM 1333 N N . ASN A 1 176 ? 6.070 1.134 8.651 1.00 95.00 176 ASN A N 1
ATOM 1334 C CA . ASN A 1 176 ? 6.454 0.170 7.630 1.00 95.00 176 ASN A CA 1
ATOM 1335 C C . ASN A 1 176 ? 7.683 0.634 6.835 1.00 95.00 176 ASN A C 1
ATOM 1337 O O . ASN A 1 176 ? 7.930 1.831 6.673 1.00 95.00 176 ASN A O 1
ATOM 1341 N N . SER A 1 177 ? 8.408 -0.322 6.250 1.00 92.31 177 SER A N 1
ATOM 1342 C CA . SER A 1 177 ? 9.564 -0.100 5.377 1.00 92.31 177 SER A CA 1
ATOM 1343 C C . SER A 1 177 ? 10.757 0.603 6.039 1.00 92.31 177 SER A C 1
ATOM 1345 O O . SER A 1 177 ? 11.446 1.390 5.385 1.00 92.31 177 SER A O 1
ATOM 1347 N N . VAL A 1 178 ? 11.040 0.322 7.312 1.00 94.56 178 VAL A N 1
ATOM 1348 C CA . VAL A 1 178 ? 12.191 0.916 8.011 1.00 94.56 178 VAL A CA 1
ATOM 1349 C C . VAL A 1 178 ? 13.493 0.249 7.559 1.00 94.56 178 VAL A C 1
ATOM 1351 O O . VAL A 1 178 ? 13.624 -0.968 7.681 1.00 94.56 178 VAL A O 1
ATOM 1354 N N . PRO A 1 179 ? 14.496 0.987 7.050 1.00 92.75 179 PRO A N 1
ATOM 1355 C CA . PRO A 1 179 ? 15.790 0.402 6.716 1.00 92.75 179 PRO A CA 1
ATOM 1356 C C . PRO A 1 179 ? 16.384 -0.341 7.915 1.00 92.75 179 PRO A C 1
ATOM 1358 O O . PRO A 1 179 ? 16.387 0.188 9.022 1.00 92.75 179 PRO A O 1
ATOM 1361 N N . VAL A 1 180 ? 16.956 -1.529 7.698 1.00 90.81 180 VAL A N 1
ATOM 1362 C CA . VAL A 1 180 ? 17.496 -2.379 8.784 1.00 90.81 180 VAL A CA 1
ATOM 1363 C C . VAL A 1 180 ? 18.471 -1.614 9.691 1.00 90.81 180 VAL A C 1
ATOM 1365 O O . VAL A 1 180 ? 18.433 -1.746 10.909 1.00 90.81 180 VAL A O 1
ATOM 1368 N N . LYS A 1 181 ? 19.294 -0.731 9.109 1.00 92.62 181 LYS A N 1
ATOM 1369 C CA . LYS A 1 181 ? 20.242 0.124 9.846 1.00 92.62 181 LYS A CA 1
ATOM 1370 C C . LYS A 1 181 ? 19.587 1.138 10.800 1.00 92.62 181 LYS A C 1
ATOM 1372 O O . LYS A 1 181 ? 20.239 1.599 11.728 1.00 92.62 181 LYS A O 1
ATOM 1377 N N . GLU A 1 182 ? 18.331 1.508 10.556 1.00 94.44 182 GLU A N 1
ATOM 1378 C CA . GLU A 1 182 ? 17.564 2.470 11.360 1.00 94.44 182 GLU A CA 1
ATOM 1379 C C . GLU A 1 182 ? 16.722 1.778 12.442 1.00 94.44 182 GLU A C 1
ATOM 1381 O O . GLU A 1 182 ? 16.242 2.441 13.356 1.00 94.44 182 GLU A O 1
ATOM 1386 N N . HIS A 1 183 ? 16.568 0.453 12.374 1.00 91.38 183 HIS A N 1
ATOM 1387 C CA . HIS A 1 183 ? 15.638 -0.310 13.210 1.00 91.38 183 HIS A CA 1
ATOM 1388 C C . HIS A 1 183 ? 15.956 -0.198 14.709 1.00 91.38 183 HIS A C 1
ATOM 1390 O O . HIS A 1 183 ? 15.102 0.206 15.493 1.00 91.38 183 HIS A O 1
ATOM 1396 N N . LYS A 1 184 ? 17.230 -0.365 15.091 1.00 93.06 184 LYS A N 1
ATOM 1397 C CA . LYS A 1 184 ? 17.679 -0.181 16.484 1.00 93.06 184 LYS A CA 1
ATOM 1398 C C . LYS A 1 184 ? 17.369 1.219 17.028 1.00 93.06 184 LYS A C 1
ATOM 1400 O O . LYS A 1 184 ? 16.995 1.367 18.187 1.00 93.06 184 LYS A O 1
ATOM 1405 N N . LEU A 1 185 ? 17.545 2.257 16.208 1.00 93.00 185 LEU A N 1
ATOM 1406 C CA . LEU A 1 185 ? 17.236 3.628 16.614 1.00 93.00 185 LEU A CA 1
ATOM 1407 C C . LEU A 1 185 ? 15.722 3.839 16.739 1.00 93.00 185 LEU A C 1
ATOM 1409 O O . LEU A 1 185 ? 15.277 4.510 17.672 1.00 93.00 185 LEU A O 1
ATOM 1413 N N . ALA A 1 186 ? 14.945 3.258 15.822 1.00 92.56 186 ALA A N 1
ATOM 1414 C CA . ALA A 1 186 ? 13.493 3.321 15.860 1.00 92.56 186 ALA A CA 1
ATOM 1415 C C . ALA A 1 186 ? 12.956 2.734 17.174 1.00 92.56 186 ALA A C 1
ATOM 1417 O O . ALA A 1 186 ? 12.230 3.420 17.887 1.00 92.56 186 ALA A O 1
ATOM 1418 N N . GLU A 1 187 ? 13.401 1.536 17.554 1.00 91.31 187 GLU A N 1
ATOM 1419 C CA . GLU A 1 187 ? 12.974 0.868 18.788 1.00 91.31 187 GLU A CA 1
ATOM 1420 C C . GLU A 1 187 ? 13.437 1.583 20.063 1.00 91.31 187 GLU A C 1
ATOM 1422 O O . GLU A 1 187 ? 12.678 1.696 21.022 1.00 91.31 187 GLU A O 1
ATOM 1427 N N . GLN A 1 188 ? 14.677 2.080 20.094 1.00 94.06 188 GLN A N 1
ATOM 1428 C CA . GLN A 1 188 ? 15.270 2.615 21.326 1.00 94.06 188 GLN A CA 1
ATOM 1429 C C . GLN A 1 188 ? 14.961 4.095 21.570 1.00 94.06 188 GLN A C 1
ATOM 1431 O O . GLN A 1 188 ? 15.041 4.556 22.709 1.00 94.06 188 GLN A O 1
ATOM 1436 N N . VAL A 1 189 ? 14.643 4.858 20.519 1.00 94.31 189 VAL A N 1
ATOM 1437 C CA . VAL A 1 189 ? 14.506 6.320 20.605 1.00 94.31 189 VAL A CA 1
ATOM 1438 C C . VAL A 1 189 ? 13.200 6.807 19.995 1.00 94.3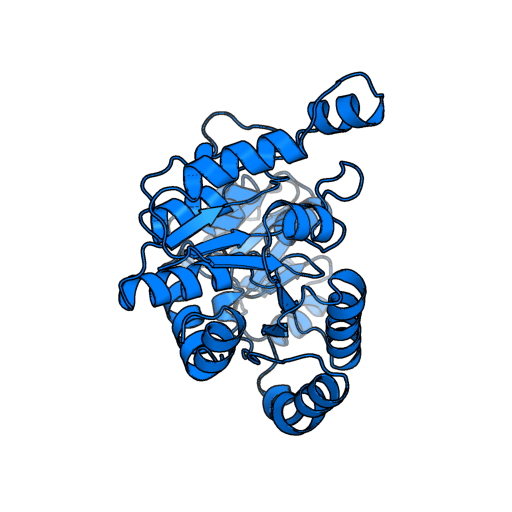1 189 VAL A C 1
ATOM 1440 O O . VAL A 1 189 ? 12.437 7.488 20.680 1.00 94.31 189 VAL A O 1
ATOM 1443 N N . CYS A 1 190 ? 12.922 6.478 18.730 1.00 94.00 190 CYS A N 1
ATOM 1444 C CA . CYS A 1 190 ? 11.771 7.050 18.026 1.00 94.00 190 CYS A CA 1
ATOM 1445 C C . CYS A 1 190 ? 10.440 6.547 18.596 1.00 94.00 190 CYS A C 1
ATOM 1447 O O . CYS A 1 190 ? 9.591 7.364 18.946 1.00 94.00 190 CYS A O 1
ATOM 1449 N N . ASN A 1 191 ? 10.271 5.233 18.751 1.00 95.06 191 ASN A N 1
ATOM 1450 C CA . ASN A 1 191 ? 9.030 4.640 19.250 1.00 95.06 191 ASN A CA 1
ATOM 1451 C C . ASN A 1 191 ? 8.742 5.077 20.697 1.00 95.06 191 ASN A C 1
ATOM 1453 O O . ASN A 1 191 ? 7.652 5.590 20.936 1.00 95.06 191 ASN A O 1
ATOM 1457 N N . PRO A 1 192 ? 9.701 5.033 21.650 1.00 96.25 192 PRO A N 1
ATOM 1458 C CA . PRO A 1 192 ? 9.473 5.564 22.994 1.00 96.25 192 PRO A CA 1
ATOM 1459 C C . PRO A 1 192 ? 9.148 7.063 23.022 1.00 96.25 192 PRO A C 1
ATOM 1461 O O . PRO A 1 192 ? 8.418 7.517 23.901 1.00 96.25 192 PRO A O 1
ATOM 1464 N N . CYS A 1 193 ? 9.689 7.855 22.090 1.00 95.75 193 CYS A N 1
ATOM 1465 C CA . CYS A 1 193 ? 9.341 9.270 21.963 1.00 95.75 193 CYS A CA 1
ATOM 1466 C C . CYS A 1 193 ? 7.871 9.452 21.547 1.00 95.75 193 CYS A C 1
ATOM 1468 O O . CYS A 1 193 ? 7.159 10.240 22.167 1.00 95.75 193 CYS A O 1
ATOM 1470 N N . LEU A 1 194 ? 7.406 8.683 20.558 1.00 96.44 194 LEU A N 1
ATOM 1471 C CA . LEU A 1 194 ? 6.010 8.679 20.106 1.00 96.44 194 LEU A CA 1
ATOM 1472 C C . LEU A 1 194 ? 5.053 8.218 21.218 1.00 96.44 194 LEU A C 1
ATOM 1474 O O . LEU A 1 194 ? 4.055 8.888 21.485 1.00 96.44 194 LEU A O 1
ATOM 1478 N N . GLU A 1 195 ? 5.405 7.153 21.939 1.00 97.00 195 GLU A N 1
ATOM 1479 C CA . GLU A 1 195 ? 4.624 6.635 23.072 1.00 97.00 195 GLU A CA 1
ATOM 1480 C C . GLU A 1 195 ? 4.494 7.668 24.201 1.00 97.00 195 GLU A C 1
ATOM 1482 O O . GLU A 1 195 ? 3.415 7.846 24.763 1.00 97.00 195 GLU A O 1
ATOM 1487 N N . LYS A 1 196 ? 5.555 8.437 24.496 1.00 96.44 196 LYS A N 1
ATOM 1488 C CA . LYS A 1 196 ? 5.502 9.556 25.462 1.00 96.44 196 LYS A CA 1
ATOM 1489 C C . LYS A 1 196 ? 4.582 10.693 25.018 1.00 96.44 196 LYS A C 1
ATOM 1491 O O . LYS A 1 196 ? 4.068 11.421 25.861 1.00 96.44 196 LYS A O 1
ATOM 1496 N N . GLN A 1 197 ? 4.357 10.842 23.714 1.00 94.56 197 GLN A N 1
ATOM 1497 C CA . GLN A 1 197 ? 3.355 11.751 23.143 1.00 94.56 197 GLN A CA 1
ATOM 1498 C C . GLN A 1 197 ? 1.960 11.093 23.062 1.00 94.56 197 GLN A C 1
ATOM 1500 O O . GLN A 1 197 ? 1.022 11.636 22.473 1.00 94.56 197 GLN A O 1
ATOM 1505 N N . GLY A 1 198 ? 1.806 9.906 23.652 1.00 94.94 198 GLY A N 1
ATOM 1506 C CA . GLY A 1 198 ? 0.586 9.111 23.688 1.00 94.94 198 GLY A CA 1
ATOM 1507 C C . GLY A 1 198 ? 0.263 8.399 22.376 1.00 94.94 198 GLY A C 1
ATOM 1508 O O . GLY A 1 198 ? -0.871 7.951 22.221 1.00 94.94 198 GLY A O 1
ATOM 1509 N N . ILE A 1 199 ? 1.178 8.377 21.401 1.00 97.50 199 ILE A N 1
ATOM 1510 C CA . ILE A 1 199 ? 0.980 7.689 20.122 1.00 97.50 199 ILE A CA 1
ATOM 1511 C C . ILE A 1 199 ? 1.455 6.255 20.309 1.00 97.50 199 ILE A C 1
ATOM 1513 O O . ILE A 1 199 ? 2.658 6.006 20.372 1.00 97.50 199 ILE A O 1
ATOM 1517 N N . GLN A 1 200 ? 0.509 5.323 20.384 1.00 97.75 200 GLN A N 1
ATOM 1518 C CA . GLN A 1 200 ? 0.842 3.909 20.493 1.00 97.75 200 GLN A CA 1
ATOM 1519 C C . GLN A 1 200 ? 1.501 3.424 19.202 1.00 97.75 200 GLN A C 1
ATOM 1521 O O . GLN A 1 200 ? 0.982 3.671 18.113 1.00 97.75 200 GLN A O 1
ATOM 1526 N N . VAL A 1 201 ? 2.629 2.735 19.310 1.00 97.94 201 VAL A N 1
ATOM 1527 C CA . VAL A 1 201 ? 3.330 2.099 18.198 1.00 97.94 201 VAL A CA 1
ATOM 1528 C C . VAL A 1 201 ? 3.118 0.596 18.318 1.00 97.94 201 VAL A C 1
ATOM 1530 O O . VAL A 1 201 ? 3.668 -0.045 19.207 1.00 97.94 201 VAL A O 1
ATOM 1533 N N . PHE A 1 202 ? 2.323 0.033 17.411 1.00 97.88 202 PHE A N 1
ATOM 1534 C CA . PHE A 1 202 ? 2.047 -1.405 17.381 1.00 97.88 202 PHE A CA 1
ATOM 1535 C C . PHE A 1 202 ? 3.164 -2.206 16.724 1.00 97.88 202 PHE A C 1
ATOM 1537 O O . PHE A 1 202 ? 3.248 -3.406 16.925 1.00 97.88 202 PHE A O 1
ATOM 1544 N N . GLY A 1 203 ? 4.017 -1.576 15.917 1.00 97.12 203 GLY A N 1
ATOM 1545 C CA . GLY A 1 203 ? 5.123 -2.289 15.296 1.00 97.12 203 GLY A CA 1
ATOM 1546 C C . GLY A 1 203 ? 5.993 -1.426 14.402 1.00 97.12 203 GLY A C 1
ATOM 1547 O O . GLY A 1 203 ? 5.606 -0.338 13.962 1.00 97.12 203 GLY A O 1
ATOM 1548 N N . THR A 1 204 ? 7.197 -1.926 14.139 1.00 97.19 204 THR A N 1
ATOM 1549 C CA . THR A 1 204 ? 8.171 -1.322 13.222 1.00 97.19 204 THR A CA 1
ATOM 1550 C C . THR A 1 204 ? 8.704 -2.387 12.273 1.00 97.19 204 THR A C 1
ATOM 1552 O O . THR A 1 204 ? 9.599 -3.157 12.619 1.00 97.19 204 THR A O 1
ATOM 1555 N N . LEU A 1 205 ? 8.145 -2.428 11.063 1.00 96.00 205 LEU A N 1
ATOM 1556 C CA . LEU A 1 205 ? 8.473 -3.441 10.067 1.00 96.00 205 LEU A CA 1
ATOM 1557 C C . LEU A 1 205 ? 9.724 -3.042 9.278 1.00 96.00 205 LEU A C 1
ATOM 1559 O O . LEU A 1 205 ? 9.773 -1.938 8.711 1.00 96.00 205 LEU A O 1
ATOM 1563 N N . PRO A 1 206 ? 10.726 -3.932 9.182 1.00 93.75 206 PRO A N 1
ATOM 1564 C CA . PRO A 1 206 ? 11.911 -3.667 8.397 1.00 93.75 206 PRO A CA 1
ATOM 1565 C C . PRO A 1 206 ? 11.584 -3.666 6.901 1.00 93.75 206 PRO A C 1
ATOM 1567 O O . PRO A 1 206 ? 10.718 -4.389 6.409 1.00 93.75 206 PRO A O 1
ATOM 1570 N N . LEU A 1 207 ? 12.335 -2.872 6.148 1.00 88.62 207 LEU A N 1
ATOM 1571 C CA . LEU A 1 207 ? 12.307 -2.892 4.697 1.00 88.62 207 LEU A CA 1
ATOM 1572 C C . LEU A 1 207 ? 12.862 -4.227 4.177 1.00 88.62 207 LEU A C 1
ATOM 1574 O O . LEU A 1 207 ? 13.981 -4.624 4.514 1.00 88.62 207 LEU A O 1
ATOM 1578 N N . ARG A 1 208 ? 12.088 -4.883 3.310 1.00 85.31 208 ARG A N 1
ATOM 1579 C CA . ARG A 1 208 ? 12.532 -5.980 2.444 1.00 85.31 208 ARG A CA 1
ATOM 1580 C C . ARG A 1 208 ? 12.349 -5.549 0.994 1.00 85.31 208 ARG A C 1
ATOM 1582 O O . ARG A 1 208 ? 11.227 -5.248 0.587 1.00 85.31 208 ARG A O 1
ATOM 1589 N N . GLU A 1 209 ? 13.434 -5.502 0.231 1.00 76.25 209 GLU A N 1
ATOM 1590 C CA . GLU A 1 209 ? 13.403 -5.041 -1.167 1.00 76.25 209 GLU A CA 1
ATOM 1591 C C . GLU A 1 209 ? 12.520 -5.947 -2.041 1.00 76.25 209 GLU A C 1
ATOM 1593 O O . GLU A 1 209 ? 11.761 -5.466 -2.883 1.00 76.25 209 GLU A O 1
ATOM 1598 N N . GLN A 1 210 ? 12.472 -7.244 -1.726 1.00 74.31 210 GLN A N 1
ATOM 1599 C CA . GLN A 1 210 ? 11.627 -8.227 -2.408 1.00 74.31 210 GLN A CA 1
ATOM 1600 C C . GLN A 1 210 ? 10.127 -7.893 -2.318 1.00 74.31 210 GLN A C 1
ATOM 1602 O O . GLN A 1 210 ? 9.364 -8.196 -3.237 1.00 74.31 210 GLN A O 1
ATOM 1607 N N . LEU A 1 211 ? 9.694 -7.224 -1.240 1.00 76.62 211 LEU A N 1
ATOM 1608 C CA . LEU A 1 211 ? 8.306 -6.781 -1.058 1.00 76.62 211 LEU A CA 1
ATOM 1609 C C . LEU A 1 211 ? 7.971 -5.513 -1.858 1.00 76.62 211 LEU A C 1
ATOM 1611 O O . LEU A 1 211 ? 6.795 -5.188 -2.031 1.00 76.62 211 LEU A O 1
ATOM 1615 N N . ARG A 1 212 ? 8.981 -4.788 -2.351 1.00 73.19 212 ARG A N 1
ATOM 1616 C CA . ARG A 1 212 ? 8.804 -3.628 -3.239 1.00 73.19 212 ARG A CA 1
ATOM 1617 C C . ARG A 1 212 ? 8.907 -3.981 -4.714 1.00 73.19 212 ARG A C 1
ATOM 1619 O O . ARG A 1 212 ? 8.423 -3.205 -5.535 1.00 73.19 212 ARG A O 1
ATOM 1626 N N . ALA A 1 213 ? 9.512 -5.121 -5.036 1.00 77.12 213 ALA A N 1
ATOM 1627 C CA . ALA A 1 213 ? 9.754 -5.499 -6.413 1.00 77.12 213 ALA A CA 1
ATOM 1628 C C . ALA A 1 213 ? 8.449 -5.632 -7.217 1.00 77.12 213 ALA A C 1
ATOM 1630 O O . ALA A 1 213 ? 7.449 -6.155 -6.717 1.00 77.12 213 ALA A O 1
ATOM 1631 N N . ILE A 1 214 ? 8.477 -5.202 -8.476 1.00 80.44 214 ILE A N 1
ATOM 1632 C CA . ILE A 1 214 ? 7.404 -5.384 -9.464 1.00 80.44 214 ILE A CA 1
ATOM 1633 C C . ILE A 1 214 ? 7.834 -6.438 -10.485 1.00 80.44 214 ILE A C 1
ATOM 1635 O O . ILE A 1 214 ? 9.018 -6.525 -10.809 1.00 80.44 214 ILE A O 1
ATOM 1639 N N . SER A 1 215 ? 6.906 -7.255 -10.977 1.00 84.50 215 SER A N 1
ATOM 1640 C CA . SER A 1 215 ? 7.237 -8.217 -12.036 1.00 84.50 215 SER A CA 1
ATOM 1641 C C . SER A 1 215 ? 7.335 -7.543 -13.410 1.00 84.50 215 SER A C 1
ATOM 1643 O O . SER A 1 215 ? 6.671 -6.534 -13.673 1.00 84.50 215 SER A O 1
ATOM 1645 N N . VAL A 1 216 ? 8.129 -8.110 -14.320 1.00 90.56 216 VAL A N 1
ATOM 1646 C CA . VAL A 1 216 ? 8.211 -7.644 -15.716 1.00 90.56 216 VAL A CA 1
ATOM 1647 C C . VAL A 1 216 ? 6.856 -7.748 -16.421 1.00 90.56 216 VAL A C 1
ATOM 1649 O O . VAL A 1 216 ? 6.481 -6.848 -17.172 1.00 90.56 216 VAL A O 1
ATOM 1652 N N . GLY A 1 217 ? 6.077 -8.792 -16.136 1.00 87.06 217 GLY A N 1
ATOM 1653 C CA . GLY A 1 217 ? 4.717 -8.951 -16.645 1.00 87.06 217 GLY A CA 1
ATOM 1654 C C . GLY A 1 217 ? 3.797 -7.805 -16.224 1.00 87.06 217 GLY A C 1
ATOM 1655 O O . GLY A 1 217 ? 3.096 -7.244 -17.062 1.00 87.06 217 GLY A O 1
ATOM 1656 N N . GLU A 1 218 ? 3.845 -7.394 -14.955 1.00 81.56 218 GLU A N 1
ATOM 1657 C CA . GLU A 1 218 ? 3.067 -6.247 -14.470 1.00 81.56 218 GLU A CA 1
ATOM 1658 C C . GLU A 1 218 ? 3.511 -4.930 -15.107 1.00 81.56 218 GLU A C 1
ATOM 1660 O O . GLU A 1 218 ? 2.659 -4.106 -15.446 1.00 81.56 218 GLU A O 1
ATOM 1665 N N . LEU A 1 219 ? 4.822 -4.733 -15.291 1.00 89.12 219 LEU A N 1
ATOM 1666 C CA . LEU A 1 219 ? 5.352 -3.581 -16.023 1.00 89.12 219 LEU A CA 1
ATOM 1667 C C . LEU A 1 219 ? 4.799 -3.548 -17.450 1.00 89.12 219 LEU A C 1
ATOM 1669 O O . LEU A 1 219 ? 4.311 -2.506 -17.892 1.00 89.12 219 LEU A O 1
ATOM 1673 N N . ALA A 1 220 ? 4.815 -4.686 -18.144 1.00 91.25 220 ALA A N 1
ATOM 1674 C CA . ALA A 1 220 ? 4.295 -4.796 -19.498 1.00 91.25 220 ALA A CA 1
ATOM 1675 C C . ALA A 1 220 ? 2.790 -4.500 -19.568 1.00 91.25 220 ALA A C 1
ATOM 1677 O O . ALA A 1 220 ? 2.363 -3.717 -20.416 1.00 91.25 220 ALA A O 1
ATOM 1678 N N . ASP A 1 221 ? 1.990 -5.047 -18.651 1.00 86.25 221 ASP A N 1
ATOM 1679 C CA . ASP A 1 221 ? 0.537 -4.848 -18.637 1.00 86.25 221 ASP A CA 1
ATOM 1680 C C . ASP A 1 221 ? 0.164 -3.385 -18.341 1.00 86.25 221 ASP A C 1
ATOM 1682 O O . ASP A 1 221 ? -0.723 -2.813 -18.981 1.00 86.25 221 ASP A O 1
ATOM 1686 N N . VAL A 1 222 ? 0.866 -2.747 -17.397 1.00 85.19 222 VAL A N 1
ATOM 1687 C CA . VAL A 1 222 ? 0.643 -1.340 -17.026 1.00 85.19 222 VAL A CA 1
ATOM 1688 C C . VAL A 1 222 ? 1.041 -0.394 -18.155 1.00 85.19 222 VAL A C 1
ATOM 1690 O O . VAL A 1 222 ? 0.324 0.569 -18.438 1.00 85.19 222 VAL A O 1
ATOM 1693 N N . LEU A 1 223 ? 2.157 -0.677 -18.824 1.00 90.44 223 LEU A N 1
ATOM 1694 C CA . LEU A 1 223 ? 2.656 0.135 -19.930 1.00 90.44 223 LEU A CA 1
ATOM 1695 C C . LEU A 1 223 ? 1.966 -0.174 -21.263 1.00 90.44 223 LEU A C 1
ATOM 1697 O O . LEU A 1 223 ? 2.111 0.604 -22.208 1.00 90.44 223 LEU A O 1
ATOM 1701 N N . LYS A 1 224 ? 1.191 -1.267 -21.335 1.00 91.69 224 LYS A N 1
ATOM 1702 C CA . LYS A 1 224 ? 0.694 -1.868 -22.585 1.00 91.69 224 LYS A CA 1
ATOM 1703 C C . LYS A 1 224 ? 1.851 -2.139 -23.555 1.00 91.69 224 LYS A C 1
ATOM 1705 O O . LYS A 1 224 ? 1.777 -1.797 -24.736 1.00 91.69 224 LYS A O 1
ATOM 1710 N N . ALA A 1 225 ? 2.939 -2.677 -23.012 1.00 95.06 225 ALA A N 1
ATOM 1711 C CA . ALA A 1 225 ? 4.179 -2.911 -23.729 1.00 95.06 225 ALA A CA 1
ATOM 1712 C C . ALA A 1 225 ? 4.099 -4.150 -24.629 1.00 95.06 225 ALA A C 1
ATOM 1714 O O . ALA A 1 225 ? 3.441 -5.137 -24.302 1.00 95.06 225 ALA A O 1
ATOM 1715 N N . GLU A 1 226 ? 4.828 -4.110 -25.738 1.00 96.94 226 GLU A N 1
ATOM 1716 C CA . GLU A 1 226 ? 5.121 -5.274 -26.573 1.00 96.94 226 GLU A CA 1
ATOM 1717 C C . GLU A 1 226 ? 6.423 -5.925 -26.084 1.00 96.94 226 GLU A C 1
ATOM 1719 O O . GLU A 1 226 ? 7.419 -5.231 -25.891 1.00 96.94 226 GLU A O 1
ATOM 1724 N N . PHE A 1 227 ? 6.444 -7.246 -25.901 1.00 97.69 227 PHE A N 1
ATOM 1725 C CA . PHE A 1 227 ? 7.694 -7.970 -25.658 1.00 97.69 227 PHE A CA 1
ATOM 1726 C C . PHE A 1 227 ? 8.441 -8.145 -26.982 1.00 97.69 227 PHE A C 1
ATOM 1728 O O . PHE A 1 227 ? 7.926 -8.772 -27.905 1.00 97.69 227 PHE A O 1
ATOM 1735 N N . LEU A 1 228 ? 9.653 -7.601 -27.069 1.00 97.31 228 LEU A N 1
ATOM 1736 C CA . LEU A 1 228 ? 10.554 -7.799 -28.206 1.00 97.31 228 LEU A CA 1
ATOM 1737 C C . LEU A 1 228 ? 11.465 -9.015 -28.034 1.00 97.31 228 LEU A C 1
ATOM 1739 O O . LEU A 1 228 ? 11.933 -9.548 -29.034 1.00 97.31 228 LEU A O 1
ATOM 1743 N N . ALA A 1 229 ? 11.724 -9.418 -26.790 1.00 96.25 229 ALA A N 1
ATOM 1744 C CA . ALA A 1 229 ? 12.525 -10.584 -26.434 1.00 96.25 229 ALA A CA 1
ATOM 1745 C C . ALA A 1 229 ? 12.035 -11.173 -25.104 1.00 96.25 229 ALA A C 1
ATOM 1747 O O . ALA A 1 229 ? 11.632 -10.420 -24.210 1.00 96.25 229 ALA A O 1
ATOM 1748 N N . LEU A 1 230 ? 12.103 -12.505 -25.004 1.00 95.69 230 LEU A N 1
ATOM 1749 C CA . LEU A 1 230 ? 11.805 -13.315 -23.815 1.00 95.69 230 LEU A CA 1
ATOM 1750 C C . LEU A 1 230 ? 10.427 -13.029 -23.172 1.00 95.69 230 LEU A C 1
ATOM 1752 O O . LEU A 1 230 ? 10.351 -12.658 -21.997 1.00 95.69 230 LEU A O 1
ATOM 1756 N N . PRO A 1 231 ? 9.310 -13.166 -23.916 1.00 93.81 231 PRO A N 1
ATOM 1757 C CA . PRO A 1 231 ? 7.958 -13.012 -23.367 1.00 93.81 231 PRO A CA 1
ATOM 1758 C C . PRO A 1 231 ? 7.598 -14.020 -22.265 1.00 93.81 231 PRO A C 1
ATOM 1760 O O . PRO A 1 231 ? 6.574 -13.839 -21.610 1.00 93.81 231 PRO A O 1
ATOM 1763 N N . GLU A 1 232 ? 8.387 -15.074 -22.076 1.00 93.88 232 GLU A N 1
ATOM 1764 C CA . GLU A 1 232 ? 8.277 -16.064 -21.007 1.00 93.88 232 GLU A CA 1
ATOM 1765 C C . GLU A 1 232 ? 8.839 -15.577 -19.660 1.00 93.88 232 GLU A C 1
ATOM 1767 O O . GLU A 1 232 ? 8.338 -15.993 -18.618 1.00 93.88 232 GLU A O 1
ATOM 1772 N N . GLU A 1 233 ? 9.775 -14.620 -19.648 1.00 91.69 233 GLU A N 1
ATOM 1773 C CA . GLU A 1 233 ? 10.427 -14.084 -18.435 1.00 91.69 233 GLU A CA 1
ATOM 1774 C C . GLU A 1 233 ? 9.577 -13.010 -17.722 1.00 91.69 233 GLU A C 1
ATOM 1776 O O . GLU A 1 233 ? 10.058 -11.979 -17.247 1.00 91.69 233 GLU A O 1
ATOM 1781 N N . ARG A 1 234 ? 8.258 -13.221 -17.653 1.00 89.19 234 ARG A N 1
ATOM 1782 C CA . ARG A 1 234 ? 7.310 -12.258 -17.055 1.00 89.19 234 ARG A CA 1
ATOM 1783 C C . ARG A 1 234 ? 7.436 -12.172 -15.540 1.00 89.19 234 ARG A C 1
ATOM 1785 O O . ARG A 1 234 ? 7.133 -11.123 -14.973 1.00 89.19 234 ARG A O 1
ATOM 1792 N N . ASP A 1 235 ? 7.861 -13.252 -14.896 1.00 85.06 235 ASP A N 1
ATOM 1793 C CA . ASP A 1 235 ? 7.924 -13.353 -13.437 1.00 85.06 235 ASP A CA 1
ATOM 1794 C C . ASP A 1 235 ? 9.197 -12.733 -12.841 1.00 85.06 235 ASP A C 1
ATOM 1796 O O . ASP A 1 235 ? 9.284 -12.573 -11.620 1.00 85.06 235 ASP A O 1
ATOM 1800 N N . ALA A 1 236 ? 10.155 -12.326 -13.686 1.00 87.31 236 ALA A N 1
ATOM 1801 C CA . ALA A 1 236 ? 11.363 -11.631 -13.262 1.00 87.31 236 ALA A CA 1
ATOM 1802 C C . ALA A 1 236 ? 11.016 -10.377 -12.442 1.00 87.31 236 ALA A C 1
ATOM 1804 O O . ALA A 1 236 ? 10.136 -9.590 -12.804 1.00 87.31 236 ALA A O 1
ATOM 1805 N N . LEU A 1 237 ? 11.703 -10.197 -11.311 1.00 85.56 237 LEU A N 1
ATOM 1806 C CA . LEU A 1 237 ? 11.404 -9.153 -10.333 1.00 85.56 237 LEU A CA 1
ATOM 1807 C C . LEU A 1 237 ? 12.364 -7.972 -10.458 1.00 85.56 237 LEU A C 1
ATOM 1809 O O . LEU A 1 237 ? 13.584 -8.131 -10.462 1.00 85.56 237 LEU A O 1
ATOM 1813 N N . VAL A 1 238 ? 11.798 -6.770 -10.482 1.00 87.50 238 VAL A N 1
ATOM 1814 C CA . VAL A 1 238 ? 12.504 -5.493 -10.583 1.00 87.50 238 VAL A CA 1
ATOM 1815 C C . VAL A 1 238 ? 12.338 -4.709 -9.284 1.00 87.50 238 VAL A C 1
ATOM 1817 O O . VAL A 1 238 ? 11.232 -4.273 -8.966 1.00 87.50 238 VAL A O 1
ATOM 1820 N N . GLU A 1 239 ? 13.432 -4.488 -8.554 1.00 84.00 239 GLU A N 1
ATOM 1821 C CA . GLU A 1 239 ? 13.460 -3.704 -7.306 1.00 84.00 239 GLU A CA 1
ATOM 1822 C C . GLU A 1 239 ? 13.619 -2.195 -7.555 1.00 84.00 239 GLU A C 1
ATOM 1824 O O . GLU A 1 239 ? 13.110 -1.373 -6.790 1.00 84.00 239 GLU A O 1
ATOM 1829 N N . HIS A 1 240 ? 14.275 -1.810 -8.655 1.00 85.75 240 HIS A N 1
ATOM 1830 C CA . HIS A 1 240 ? 14.565 -0.411 -8.975 1.00 85.75 240 HIS A CA 1
ATOM 1831 C C . HIS A 1 240 ? 14.249 -0.040 -10.430 1.00 85.75 240 HIS A C 1
ATOM 1833 O O . HIS A 1 240 ? 14.503 -0.808 -11.356 1.00 85.75 240 HIS A O 1
ATOM 1839 N N . LEU A 1 241 ? 13.773 1.187 -10.650 1.00 89.12 241 LEU A N 1
ATOM 1840 C CA . LEU A 1 241 ? 13.676 1.792 -11.982 1.00 89.12 241 LEU A CA 1
ATOM 1841 C C . LEU A 1 241 ? 14.827 2.768 -12.189 1.00 89.12 241 LEU A C 1
ATOM 1843 O O . LEU A 1 241 ? 15.118 3.584 -11.314 1.00 89.12 241 LEU A O 1
ATOM 1847 N N . VAL A 1 242 ? 15.463 2.716 -13.356 1.00 91.38 242 VAL A N 1
ATOM 1848 C CA . VAL A 1 242 ? 16.570 3.613 -13.695 1.00 91.38 242 VAL A CA 1
ATOM 1849 C C . VAL A 1 242 ? 16.358 4.192 -15.081 1.00 91.38 242 VAL A C 1
ATOM 1851 O O . VAL A 1 242 ? 16.174 3.461 -16.049 1.00 91.38 242 VAL A O 1
ATOM 1854 N N . VAL A 1 243 ? 16.426 5.516 -15.192 1.00 92.75 243 VAL A N 1
ATOM 1855 C CA . VAL A 1 243 ? 16.260 6.211 -16.470 1.00 92.75 243 VAL A CA 1
ATOM 1856 C C . VAL A 1 243 ? 17.619 6.439 -17.128 1.00 92.75 243 VAL A C 1
ATOM 1858 O O . VAL A 1 243 ? 18.448 7.218 -16.653 1.00 92.75 243 VAL A O 1
ATOM 1861 N N . GLY A 1 244 ? 17.839 5.781 -18.262 1.00 89.06 244 GLY A N 1
ATOM 1862 C CA . GLY A 1 244 ? 19.013 5.923 -19.117 1.00 89.06 244 GLY A CA 1
ATOM 1863 C C . GLY A 1 244 ? 18.891 7.097 -20.089 1.00 89.06 244 GLY A C 1
ATOM 1864 O O . GLY A 1 244 ? 18.889 6.886 -21.299 1.00 89.06 244 GLY A O 1
ATOM 1865 N N . ALA A 1 245 ? 18.762 8.325 -19.573 1.00 83.62 245 ALA A N 1
ATOM 1866 C CA . ALA A 1 245 ? 18.659 9.548 -20.387 1.00 83.62 245 ALA A CA 1
ATOM 1867 C C . ALA A 1 245 ? 20.021 10.187 -20.734 1.00 83.62 245 ALA A C 1
ATOM 1869 O O . ALA A 1 245 ? 20.106 11.031 -21.621 1.00 83.62 245 ALA A O 1
ATOM 1870 N N . MET A 1 246 ? 21.089 9.793 -20.039 1.00 84.06 246 MET A N 1
ATOM 1871 C CA . MET A 1 246 ? 22.453 10.319 -20.215 1.00 84.06 246 MET A CA 1
ATOM 1872 C C . MET A 1 246 ? 23.294 9.450 -21.163 1.00 84.06 246 MET A C 1
ATOM 1874 O O . MET A 1 246 ? 22.793 8.455 -21.684 1.00 84.06 246 MET A O 1
ATOM 1878 N N . SER A 1 247 ? 24.559 9.812 -21.400 1.00 86.38 247 SER A N 1
ATOM 1879 C CA . SER A 1 247 ? 25.509 8.979 -22.155 1.00 86.38 247 SER A CA 1
ATOM 1880 C C . SER A 1 247 ? 25.906 7.714 -21.385 1.00 86.38 247 SER A C 1
ATOM 1882 O O . SER A 1 247 ? 25.852 7.684 -20.151 1.00 86.38 247 SER A O 1
ATOM 1884 N N . ALA A 1 248 ? 26.325 6.667 -22.102 1.00 85.12 248 ALA A N 1
ATOM 1885 C CA . ALA A 1 248 ? 26.704 5.385 -21.502 1.00 85.12 248 ALA A CA 1
ATOM 1886 C C . ALA A 1 248 ? 27.811 5.507 -20.439 1.00 85.12 248 ALA A C 1
ATOM 1888 O O . ALA A 1 248 ? 27.690 4.944 -19.348 1.00 85.12 248 ALA A O 1
ATOM 1889 N N . GLU A 1 249 ? 28.828 6.331 -20.705 1.00 84.94 249 GLU A N 1
ATOM 1890 C CA . GLU A 1 249 ? 29.941 6.600 -19.784 1.00 84.94 249 GLU A CA 1
ATOM 1891 C C . GLU A 1 249 ? 29.476 7.171 -18.436 1.00 84.94 249 GLU A C 1
ATOM 1893 O O . GLU A 1 249 ? 30.009 6.824 -17.382 1.00 84.94 249 GLU A O 1
ATOM 1898 N N . GLN A 1 250 ? 28.450 8.026 -18.451 1.00 85.12 250 GLN A N 1
ATOM 1899 C CA . GLN A 1 250 ? 27.898 8.632 -17.237 1.00 85.12 250 GLN A CA 1
ATOM 1900 C C . GLN A 1 250 ? 26.888 7.718 -16.536 1.00 85.12 250 GLN A C 1
ATOM 1902 O O . GLN A 1 250 ? 26.752 7.766 -15.308 1.00 85.12 250 GLN A O 1
ATOM 1907 N N . ALA A 1 251 ? 26.173 6.890 -17.301 1.00 83.75 251 ALA A N 1
ATOM 1908 C CA . ALA A 1 251 ? 25.156 5.988 -16.781 1.00 83.75 251 ALA A CA 1
ATOM 1909 C C . ALA A 1 251 ? 25.772 4.807 -16.019 1.00 83.75 251 ALA A C 1
ATOM 1911 O O . ALA A 1 251 ? 25.316 4.489 -14.919 1.00 83.75 251 ALA A O 1
ATOM 1912 N N . LEU A 1 252 ? 26.831 4.184 -16.549 1.00 84.75 252 LEU A N 1
ATOM 1913 C CA . LEU A 1 252 ? 27.374 2.930 -16.015 1.00 84.75 252 LEU A CA 1
ATOM 1914 C C . LEU A 1 252 ? 27.786 2.999 -14.531 1.00 84.75 252 LEU A C 1
ATOM 1916 O O . LEU A 1 252 ? 27.350 2.137 -13.759 1.00 84.75 252 LEU A O 1
ATOM 1920 N N . PRO A 1 253 ? 28.544 4.014 -14.059 1.00 86.12 253 PRO A N 1
ATOM 1921 C CA . PRO A 1 253 ? 28.895 4.110 -12.643 1.00 86.12 253 PRO A CA 1
ATOM 1922 C C . PRO A 1 253 ? 27.668 4.260 -11.737 1.00 86.12 253 PRO A C 1
ATOM 1924 O O . PRO A 1 253 ? 27.685 3.797 -10.599 1.00 86.12 253 PRO A O 1
ATOM 1927 N N . ARG A 1 254 ? 26.597 4.900 -12.225 1.00 84.81 254 ARG A N 1
ATOM 1928 C CA . ARG A 1 254 ? 25.343 5.081 -11.478 1.00 84.81 254 ARG A CA 1
ATOM 1929 C C . ARG A 1 254 ? 24.547 3.783 -11.425 1.00 84.81 254 ARG A C 1
ATOM 1931 O O . ARG A 1 254 ? 24.150 3.375 -10.340 1.00 84.81 254 ARG A O 1
ATOM 1938 N N . ILE A 1 255 ? 24.399 3.102 -12.562 1.00 86.06 255 ILE A N 1
ATOM 1939 C CA . ILE A 1 255 ? 23.711 1.810 -12.668 1.00 86.06 255 ILE A CA 1
ATOM 1940 C C . ILE A 1 255 ? 24.381 0.765 -11.757 1.00 86.06 255 ILE A C 1
ATOM 1942 O O . ILE A 1 255 ? 23.687 0.027 -11.060 1.00 86.06 255 ILE A O 1
ATOM 1946 N N . ARG A 1 256 ? 25.721 0.739 -11.687 1.00 86.94 256 ARG A N 1
ATOM 1947 C CA . ARG A 1 256 ? 26.478 -0.186 -10.819 1.00 86.94 256 ARG A CA 1
ATOM 1948 C C . ARG A 1 256 ? 26.347 0.094 -9.320 1.00 86.94 256 ARG A C 1
ATOM 1950 O O . ARG A 1 256 ? 26.491 -0.830 -8.531 1.00 86.94 256 ARG A O 1
ATOM 1957 N N . ARG A 1 257 ? 26.093 1.343 -8.914 1.00 87.19 257 ARG A N 1
ATOM 1958 C CA . ARG A 1 257 ? 25.902 1.702 -7.493 1.00 87.19 257 ARG A CA 1
ATOM 1959 C C . ARG A 1 257 ? 24.542 1.275 -6.948 1.00 87.19 257 ARG A C 1
ATOM 1961 O O . ARG A 1 257 ? 24.381 1.206 -5.735 1.00 87.19 257 ARG A O 1
ATOM 1968 N N . ILE A 1 258 ? 23.578 1.021 -7.828 1.00 84.94 258 ILE A N 1
ATOM 1969 C CA . ILE A 1 258 ? 22.252 0.544 -7.448 1.00 84.94 258 ILE A CA 1
ATOM 1970 C C . ILE A 1 258 ? 22.362 -0.956 -7.189 1.00 84.94 258 ILE A C 1
ATOM 1972 O O . ILE A 1 258 ? 22.497 -1.750 -8.128 1.00 84.94 258 ILE A O 1
ATOM 1976 N N . SER A 1 259 ? 22.340 -1.310 -5.905 1.00 79.62 259 SER A N 1
ATOM 1977 C CA . SER A 1 259 ? 22.193 -2.684 -5.431 1.00 79.62 259 SER A CA 1
ATOM 1978 C C . SER A 1 259 ? 20.866 -3.269 -5.899 1.00 79.62 259 SER A C 1
ATOM 1980 O O . SER A 1 259 ? 19.912 -2.523 -6.074 1.00 79.62 259 SER A O 1
ATOM 1982 N N . GLY A 1 260 ? 20.801 -4.587 -6.071 1.00 82.81 260 GLY A N 1
ATOM 1983 C CA . GLY A 1 260 ? 19.550 -5.254 -6.420 1.00 82.81 260 GLY A CA 1
ATOM 1984 C C . GLY A 1 260 ? 19.214 -5.245 -7.910 1.00 82.81 260 GLY A C 1
ATOM 1985 O O . GLY A 1 260 ? 19.995 -4.790 -8.765 1.00 82.81 260 GLY A O 1
ATOM 1986 N N . THR A 1 261 ? 18.046 -5.803 -8.216 1.00 88.38 261 THR A N 1
ATOM 1987 C CA . THR A 1 261 ? 17.550 -5.946 -9.587 1.00 88.38 261 THR A CA 1
ATOM 1988 C C . THR A 1 261 ? 16.920 -4.655 -10.094 1.00 88.38 261 THR A C 1
ATOM 1990 O O . THR A 1 261 ? 16.289 -3.903 -9.353 1.00 88.38 261 THR A O 1
ATOM 1993 N N . LYS A 1 262 ? 17.077 -4.362 -11.386 1.00 92.06 262 LYS A N 1
ATOM 1994 C CA . LYS A 1 262 ? 16.610 -3.091 -11.959 1.00 92.06 262 LYS A CA 1
ATOM 1995 C C . LYS A 1 262 ? 16.050 -3.224 -13.364 1.00 92.06 262 LYS A C 1
ATOM 1997 O O . LYS A 1 262 ? 16.516 -4.052 -14.140 1.00 92.06 262 LYS A O 1
ATOM 2002 N N . ALA A 1 263 ? 15.091 -2.367 -13.695 1.00 94.38 263 ALA A N 1
ATOM 2003 C CA . ALA A 1 263 ? 14.672 -2.120 -15.064 1.00 94.38 263 ALA A CA 1
ATOM 2004 C C . ALA A 1 263 ? 15.289 -0.812 -15.553 1.00 94.38 263 ALA A C 1
ATOM 2006 O O . ALA A 1 263 ? 15.243 0.207 -14.854 1.00 94.38 263 ALA A O 1
ATOM 2007 N N . ILE A 1 264 ? 15.858 -0.838 -16.756 1.00 96.00 264 ILE A N 1
ATOM 2008 C CA . ILE A 1 264 ? 16.417 0.354 -17.392 1.00 96.00 264 ILE A CA 1
ATOM 2009 C C . ILE A 1 264 ? 15.420 0.881 -18.419 1.00 96.00 264 ILE A C 1
ATOM 2011 O O . ILE A 1 264 ? 15.068 0.181 -19.365 1.00 96.00 264 ILE A O 1
ATOM 2015 N N . ILE A 1 265 ? 14.990 2.128 -18.240 1.00 96.06 265 ILE A N 1
ATOM 2016 C CA . ILE A 1 265 ? 14.109 2.849 -19.160 1.00 96.06 265 ILE A CA 1
ATOM 2017 C C . ILE A 1 265 ? 14.975 3.748 -20.040 1.00 96.06 265 ILE A C 1
ATOM 2019 O O . ILE A 1 265 ? 15.646 4.649 -19.533 1.00 96.06 265 ILE A O 1
ATOM 2023 N N . THR A 1 266 ? 14.981 3.533 -21.351 1.00 95.94 266 THR A N 1
ATOM 2024 C CA . THR A 1 266 ? 15.758 4.354 -22.293 1.00 95.94 266 THR A CA 1
ATOM 2025 C C . THR A 1 266 ? 15.093 4.406 -23.669 1.00 95.94 266 THR A C 1
ATOM 2027 O O . THR A 1 266 ? 14.152 3.664 -23.934 1.00 95.94 266 THR A O 1
ATOM 2030 N N . GLY A 1 267 ? 15.554 5.301 -24.543 1.00 95.00 267 GLY A N 1
ATOM 2031 C CA . GLY A 1 267 ? 15.081 5.358 -25.927 1.00 95.00 267 GLY A CA 1
ATOM 2032 C C . GLY A 1 267 ? 15.514 4.115 -26.700 1.00 95.00 267 GLY A C 1
ATOM 2033 O O . GLY A 1 267 ? 16.609 3.590 -26.483 1.00 95.00 267 GLY A O 1
ATOM 2034 N N . GLY A 1 268 ? 14.670 3.628 -27.608 1.00 93.12 268 GLY A N 1
ATOM 2035 C CA . GLY A 1 268 ? 15.006 2.464 -28.434 1.00 93.12 268 GLY A CA 1
ATOM 2036 C C . GLY A 1 268 ? 16.191 2.678 -29.383 1.00 93.12 268 GLY A C 1
ATOM 2037 O O . GLY A 1 268 ? 16.860 1.722 -29.754 1.00 93.12 268 GLY A O 1
ATOM 2038 N N . ASP A 1 269 ? 16.522 3.925 -29.701 1.00 93.38 269 ASP A N 1
ATOM 2039 C CA . ASP A 1 269 ? 17.687 4.339 -30.488 1.00 93.38 269 ASP A CA 1
ATOM 2040 C C . ASP A 1 269 ? 19.005 4.396 -29.685 1.00 93.38 269 ASP A C 1
ATOM 2042 O O . ASP A 1 269 ? 20.081 4.569 -30.258 1.00 93.38 269 ASP A O 1
ATOM 2046 N N . ARG A 1 270 ? 18.958 4.214 -28.360 1.00 93.62 270 ARG A N 1
ATOM 2047 C CA . ARG A 1 270 ? 20.116 4.312 -27.454 1.00 93.62 270 ARG A CA 1
ATOM 2048 C C . ARG A 1 270 ? 20.856 2.990 -27.264 1.00 93.62 270 ARG A C 1
ATOM 2050 O O . ARG A 1 270 ? 20.998 2.503 -26.142 1.00 93.62 270 ARG A O 1
ATOM 2057 N N . ALA A 1 271 ? 21.349 2.415 -28.361 1.00 94.69 271 ALA A N 1
ATOM 2058 C CA . ALA A 1 271 ? 22.089 1.147 -28.340 1.00 94.69 271 ALA A CA 1
ATOM 2059 C C . ALA A 1 271 ? 23.296 1.171 -27.377 1.00 94.69 271 ALA A C 1
ATOM 2061 O O . ALA A 1 271 ? 23.565 0.180 -26.701 1.00 94.69 271 ALA A O 1
ATOM 2062 N N . ASP A 1 272 ? 23.966 2.322 -27.251 1.00 92.69 272 ASP A N 1
ATOM 2063 C CA . ASP A 1 272 ? 25.075 2.549 -26.318 1.00 92.69 272 ASP A CA 1
ATOM 2064 C C . ASP A 1 272 ? 24.681 2.271 -24.857 1.00 92.69 272 ASP A C 1
ATOM 2066 O O . ASP A 1 272 ? 25.384 1.568 -24.135 1.00 92.69 272 ASP A O 1
ATOM 2070 N N . ILE A 1 273 ? 23.527 2.783 -24.423 1.00 93.81 273 ILE A N 1
ATOM 2071 C CA . ILE A 1 273 ? 23.000 2.570 -23.070 1.00 93.81 273 ILE A CA 1
ATOM 2072 C C . ILE A 1 273 ? 22.442 1.164 -22.913 1.00 93.81 273 ILE A C 1
ATOM 2074 O O . ILE A 1 273 ? 22.632 0.556 -21.863 1.00 93.81 273 ILE A O 1
ATOM 2078 N N . GLN A 1 274 ? 21.743 0.659 -23.929 1.00 95.56 274 GLN A N 1
ATOM 2079 C CA . GLN A 1 274 ? 21.101 -0.652 -23.886 1.00 95.56 274 GLN A CA 1
ATOM 2080 C C . GLN A 1 274 ? 22.136 -1.762 -23.675 1.00 95.56 274 GLN A C 1
ATOM 2082 O O . GLN A 1 274 ? 21.987 -2.555 -22.752 1.00 95.56 274 GLN A O 1
ATOM 2087 N N . LEU A 1 275 ? 23.222 -1.777 -24.454 1.00 94.12 275 LEU A N 1
ATOM 2088 C CA . LEU A 1 275 ? 24.280 -2.783 -24.319 1.00 94.12 275 LEU A CA 1
ATOM 2089 C C . LEU A 1 275 ? 24.976 -2.697 -22.956 1.00 94.12 275 LEU A C 1
ATOM 2091 O O . LEU A 1 275 ? 25.155 -3.707 -22.284 1.00 94.12 275 LEU A O 1
ATOM 2095 N N . VAL A 1 276 ? 25.286 -1.486 -22.496 1.00 91.06 276 VAL A N 1
ATOM 2096 C CA . VAL A 1 276 ? 25.913 -1.272 -21.185 1.00 91.06 276 VAL A CA 1
ATOM 2097 C C . VAL A 1 276 ? 24.988 -1.672 -20.032 1.00 91.06 276 VAL A C 1
ATOM 2099 O O . VAL A 1 276 ? 25.443 -2.208 -19.024 1.00 91.06 276 VAL A O 1
ATOM 2102 N N . ALA A 1 277 ? 23.682 -1.444 -20.163 1.00 92.38 277 ALA A N 1
ATOM 2103 C CA . ALA A 1 277 ? 22.689 -1.874 -19.186 1.00 92.38 277 ALA A CA 1
ATOM 2104 C C . ALA A 1 277 ? 22.637 -3.401 -19.049 1.00 92.38 277 ALA A C 1
ATOM 2106 O O . ALA A 1 277 ? 22.556 -3.898 -17.920 1.00 92.38 277 ALA A O 1
ATOM 2107 N N . LEU A 1 278 ? 22.721 -4.123 -20.170 1.00 93.44 278 LEU A N 1
ATOM 2108 C CA . LEU A 1 278 ? 22.754 -5.587 -20.226 1.00 93.44 278 LEU A CA 1
ATOM 2109 C C . LEU A 1 278 ? 23.988 -6.182 -19.516 1.00 93.44 278 LEU A C 1
ATOM 2111 O O . LEU A 1 278 ? 23.944 -7.318 -19.065 1.00 93.44 278 LEU A O 1
ATOM 2115 N N . GLU A 1 279 ? 25.064 -5.414 -19.326 1.00 89.25 279 GLU A N 1
ATOM 2116 C CA . GLU A 1 279 ? 26.258 -5.835 -18.567 1.00 89.25 279 GLU A CA 1
ATOM 2117 C C . GLU A 1 279 ? 26.162 -5.595 -17.048 1.00 89.25 279 GLU A C 1
ATOM 2119 O O . GLU A 1 279 ? 27.141 -5.739 -16.309 1.00 89.25 279 GLU A O 1
ATOM 2124 N N . THR A 1 280 ? 25.000 -5.177 -16.551 1.00 88.25 280 THR A N 1
ATOM 2125 C CA . THR A 1 280 ? 24.768 -4.923 -15.122 1.00 88.25 280 THR A CA 1
ATOM 2126 C C . THR A 1 280 ? 23.658 -5.824 -14.584 1.00 88.25 280 THR A C 1
ATOM 2128 O O . THR A 1 280 ? 23.099 -6.623 -15.324 1.00 88.25 280 THR A O 1
ATOM 2131 N N . ALA A 1 281 ? 23.311 -5.707 -13.296 1.00 86.31 281 ALA A N 1
ATOM 2132 C CA . ALA A 1 281 ? 22.195 -6.447 -12.685 1.00 86.31 281 ALA A CA 1
ATOM 2133 C C . ALA A 1 281 ? 20.806 -5.947 -13.157 1.00 86.31 281 ALA A C 1
ATOM 2135 O O . ALA A 1 281 ? 19.931 -5.637 -12.348 1.00 86.31 281 ALA A O 1
ATOM 2136 N N . THR A 1 282 ? 20.633 -5.802 -14.468 1.00 93.44 282 THR A N 1
ATOM 2137 C CA . THR A 1 282 ? 19.384 -5.457 -15.141 1.00 93.44 282 THR A CA 1
ATOM 2138 C C . THR A 1 282 ? 18.534 -6.718 -15.285 1.00 93.44 282 THR A C 1
ATOM 2140 O O . THR A 1 282 ? 19.048 -7.782 -15.601 1.00 93.44 282 THR A O 1
ATOM 2143 N N . GLN A 1 283 ? 17.237 -6.606 -15.021 1.00 94.31 283 GLN A N 1
ATOM 2144 C CA . GLN A 1 283 ? 16.246 -7.675 -15.201 1.00 94.31 283 GLN A CA 1
ATOM 2145 C C . GLN A 1 283 ? 15.239 -7.352 -16.306 1.00 94.31 283 GLN A C 1
ATOM 2147 O O . GLN A 1 283 ? 14.441 -8.200 -16.673 1.00 94.31 283 GLN A O 1
ATOM 2152 N N . CYS A 1 284 ? 15.242 -6.124 -16.827 1.00 96.69 284 CYS A N 1
ATOM 2153 C CA . CYS A 1 284 ? 14.361 -5.716 -17.914 1.00 96.69 284 CYS A CA 1
ATOM 2154 C C . CYS A 1 284 ? 14.890 -4.454 -18.599 1.00 96.69 284 CYS A C 1
ATOM 2156 O O . CYS A 1 284 ? 15.305 -3.502 -17.930 1.00 96.69 284 CYS A O 1
ATOM 2158 N N . LEU A 1 285 ? 14.828 -4.417 -19.930 1.00 97.44 285 LEU A N 1
ATOM 2159 C CA . LEU A 1 285 ? 14.922 -3.172 -20.692 1.00 97.44 285 LEU A CA 1
ATOM 2160 C C . LEU A 1 285 ? 13.525 -2.685 -21.073 1.00 97.44 285 LEU A C 1
ATOM 2162 O O . LEU A 1 285 ? 12.709 -3.464 -21.553 1.00 97.44 285 LEU A O 1
ATOM 2166 N N . ILE A 1 286 ? 13.270 -1.389 -20.903 1.00 97.69 286 ILE A N 1
ATOM 2167 C CA . ILE A 1 286 ? 12.032 -0.725 -21.319 1.00 97.69 286 ILE A CA 1
ATOM 2168 C C . ILE A 1 286 ? 12.403 0.358 -22.331 1.00 97.69 286 ILE A C 1
ATOM 2170 O O . ILE A 1 286 ? 13.013 1.372 -21.984 1.00 97.69 286 ILE A O 1
ATOM 2174 N N . LEU A 1 287 ? 12.047 0.125 -23.590 1.00 97.69 287 LEU A N 1
ATOM 2175 C CA . LEU A 1 287 ? 12.409 0.951 -24.733 1.00 97.69 287 LEU A CA 1
ATOM 2176 C C . LEU A 1 287 ? 11.255 1.874 -25.113 1.00 97.69 287 LEU A C 1
ATOM 2178 O O . LEU A 1 287 ? 10.171 1.417 -25.480 1.00 97.69 287 LEU A O 1
ATOM 2182 N N . THR A 1 288 ? 11.489 3.177 -25.004 1.00 96.25 288 THR A N 1
ATOM 2183 C CA . THR A 1 288 ? 10.460 4.213 -25.129 1.00 96.25 288 THR A CA 1
ATOM 2184 C C . THR A 1 288 ? 10.391 4.805 -26.536 1.00 96.25 288 THR A C 1
ATOM 2186 O O . THR A 1 288 ? 11.285 4.617 -27.366 1.00 96.25 288 THR A O 1
ATOM 2189 N N . GLY A 1 289 ? 9.296 5.515 -26.823 1.00 91.56 289 GLY A N 1
ATOM 2190 C CA . GLY A 1 289 ? 9.079 6.212 -28.095 1.00 91.56 289 GLY A CA 1
ATOM 2191 C C . GLY A 1 289 ? 8.733 5.304 -29.277 1.00 91.56 289 GLY A C 1
ATOM 2192 O O . GLY A 1 289 ? 8.800 5.746 -30.419 1.00 91.56 289 GLY A O 1
ATOM 2193 N N . HIS A 1 290 ? 8.379 4.040 -29.024 1.00 93.06 290 HIS A N 1
ATOM 2194 C CA . HIS A 1 290 ? 8.117 3.024 -30.047 1.00 93.06 290 HIS A CA 1
ATOM 2195 C C . HIS A 1 290 ? 9.285 2.803 -31.030 1.00 93.06 290 HIS A C 1
ATOM 2197 O O . HIS A 1 290 ? 9.093 2.346 -32.158 1.00 93.06 290 HIS A O 1
ATOM 2203 N N . LEU A 1 291 ? 10.508 3.113 -30.597 1.00 93.12 291 LEU A N 1
ATOM 2204 C CA . LEU A 1 291 ? 11.719 2.914 -31.380 1.00 93.12 291 LEU A CA 1
ATOM 2205 C C . LEU A 1 291 ? 12.218 1.482 -31.164 1.00 93.12 291 LEU A C 1
ATOM 2207 O O . LEU A 1 291 ? 12.459 1.066 -30.032 1.00 93.12 291 LEU A O 1
ATOM 2211 N N . ARG A 1 292 ? 12.361 0.704 -32.241 1.00 95.75 292 ARG A N 1
ATOM 2212 C CA . ARG A 1 292 ? 12.951 -0.638 -32.147 1.00 95.75 292 ARG A CA 1
ATOM 2213 C C . ARG A 1 292 ? 14.477 -0.530 -32.041 1.00 95.75 292 ARG A C 1
ATOM 2215 O O . ARG A 1 292 ? 15.062 0.268 -32.774 1.00 95.75 292 ARG A O 1
ATOM 2222 N N . PRO A 1 293 ? 15.115 -1.326 -31.167 1.00 96.69 293 PRO A N 1
ATOM 2223 C CA . PRO A 1 293 ? 16.561 -1.318 -31.020 1.00 96.69 293 PRO A CA 1
ATOM 2224 C C . PRO A 1 293 ? 17.242 -1.993 -32.211 1.00 96.69 293 PRO A C 1
ATOM 2226 O O . PRO A 1 293 ? 16.610 -2.689 -33.012 1.00 96.69 293 PRO A O 1
ATOM 2229 N N . VAL A 1 294 ? 18.559 -1.821 -32.307 1.00 96.88 294 VAL A N 1
ATOM 2230 C CA . VAL A 1 294 ? 19.366 -2.563 -33.280 1.00 96.88 294 VAL A CA 1
ATOM 2231 C C . VAL A 1 294 ? 19.348 -4.069 -32.958 1.00 96.88 294 VAL A C 1
ATOM 2233 O O . VAL A 1 294 ? 19.327 -4.434 -31.780 1.00 96.88 294 VAL A O 1
ATOM 2236 N N . PRO A 1 295 ? 19.405 -4.970 -33.962 1.00 96.62 295 PRO A N 1
ATOM 2237 C CA . PRO A 1 295 ? 19.288 -6.419 -33.742 1.00 96.62 295 PRO A CA 1
ATOM 2238 C C . PRO A 1 295 ? 20.303 -7.008 -32.756 1.00 96.62 295 PRO A C 1
ATOM 2240 O O . PRO A 1 295 ? 20.022 -8.003 -32.094 1.00 96.62 295 PRO A O 1
ATOM 2243 N N . GLU A 1 296 ? 21.483 -6.397 -32.647 1.00 96.69 296 GLU A N 1
ATOM 2244 C CA . GLU A 1 296 ? 22.524 -6.808 -31.704 1.00 96.69 296 GLU A CA 1
ATOM 2245 C C . GLU A 1 296 ? 22.059 -6.751 -30.246 1.00 96.69 296 GLU A C 1
ATOM 2247 O O . GLU A 1 296 ? 22.361 -7.662 -29.482 1.00 96.69 296 GLU A O 1
ATOM 2252 N N . VAL A 1 297 ? 21.262 -5.744 -29.881 1.00 97.12 297 VAL A N 1
ATOM 2253 C CA . VAL A 1 297 ? 20.729 -5.598 -28.522 1.00 97.12 297 VAL A CA 1
ATOM 2254 C C . VAL A 1 297 ? 19.761 -6.728 -28.194 1.00 97.12 297 VAL A C 1
ATOM 2256 O O . VAL A 1 297 ? 19.847 -7.287 -27.107 1.00 97.12 297 VAL A O 1
ATOM 2259 N N . LEU A 1 298 ? 18.871 -7.094 -29.126 1.00 97.44 298 LEU A N 1
ATOM 2260 C CA . LEU A 1 298 ? 17.908 -8.181 -28.907 1.00 97.44 298 LEU A CA 1
ATOM 2261 C C . LEU A 1 298 ? 18.614 -9.527 -28.756 1.00 97.44 298 LEU A C 1
ATOM 2263 O O . LEU A 1 298 ? 18.369 -10.221 -27.777 1.00 97.44 298 LEU A O 1
ATOM 2267 N N . ARG A 1 299 ? 19.560 -9.844 -29.653 1.00 97.31 299 ARG A N 1
ATOM 2268 C CA . ARG A 1 299 ? 20.367 -11.070 -29.536 1.00 97.31 299 ARG A CA 1
ATOM 2269 C C . ARG A 1 299 ? 21.097 -11.129 -28.202 1.00 97.31 299 ARG A C 1
ATOM 2271 O O . ARG A 1 299 ? 21.070 -12.150 -27.527 1.00 97.31 299 ARG A O 1
ATOM 2278 N N . ARG A 1 300 ? 21.722 -10.018 -27.802 1.00 97.06 300 ARG A N 1
ATOM 2279 C CA . ARG A 1 300 ? 22.455 -9.959 -26.539 1.00 97.06 300 ARG A CA 1
ATOM 2280 C C . ARG A 1 300 ? 21.535 -10.133 -25.336 1.00 97.06 300 ARG A C 1
ATOM 2282 O O . ARG A 1 300 ? 21.927 -10.793 -24.383 1.00 97.06 300 ARG A O 1
ATOM 2289 N N . ALA A 1 301 ? 20.344 -9.541 -25.374 1.00 96.88 301 ALA A N 1
ATOM 2290 C CA . ALA A 1 301 ? 19.349 -9.661 -24.319 1.00 96.88 301 ALA A CA 1
ATOM 2291 C C . ALA A 1 301 ? 18.828 -11.104 -24.186 1.00 96.88 301 ALA A C 1
ATOM 2293 O O . ALA A 1 301 ? 18.749 -11.612 -23.071 1.00 96.88 301 ALA A O 1
ATOM 2294 N N . GLU A 1 302 ? 18.571 -11.785 -25.307 1.00 96.50 302 GLU A N 1
ATOM 2295 C CA . GLU A 1 302 ? 18.202 -13.208 -25.343 1.00 96.50 302 GLU A CA 1
ATOM 2296 C C . GLU A 1 302 ? 19.313 -14.108 -24.781 1.00 96.50 302 GLU A C 1
ATOM 2298 O O . GLU A 1 302 ? 19.039 -14.961 -23.941 1.00 96.50 302 GLU A O 1
ATOM 2303 N N . GLU A 1 303 ? 20.574 -13.886 -25.174 1.00 96.12 303 GLU A N 1
ATOM 2304 C CA . GLU A 1 303 ? 21.732 -14.664 -24.699 1.00 96.12 303 GLU A CA 1
ATOM 2305 C C . GLU A 1 303 ? 21.887 -14.666 -23.173 1.00 96.12 303 GLU A C 1
ATOM 2307 O O . GLU A 1 303 ? 22.347 -15.653 -22.598 1.00 96.12 303 GLU A O 1
ATOM 2312 N N . ILE A 1 304 ? 21.549 -13.553 -22.520 1.00 94.44 304 ILE A N 1
ATOM 2313 C CA . ILE A 1 304 ? 21.736 -13.368 -21.075 1.00 94.44 304 ILE A CA 1
ATOM 2314 C C . ILE A 1 304 ? 20.427 -13.431 -20.281 1.00 94.44 304 ILE A C 1
ATOM 2316 O O . ILE A 1 304 ? 20.450 -13.216 -19.070 1.00 94.44 304 ILE A O 1
ATOM 2320 N N . GLY A 1 305 ? 19.301 -13.720 -20.940 1.00 95.00 305 GLY A N 1
ATOM 2321 C CA . GLY A 1 305 ? 18.014 -13.914 -20.272 1.00 95.00 305 GLY A CA 1
ATOM 2322 C C . GLY A 1 305 ? 17.334 -12.626 -19.789 1.00 95.00 305 GLY A C 1
ATOM 2323 O O . GLY A 1 305 ? 16.645 -12.658 -18.775 1.00 95.00 305 GLY A O 1
ATOM 2324 N N . ILE A 1 306 ? 17.536 -11.480 -20.452 1.00 97.31 306 ILE A N 1
ATOM 2325 C CA . ILE A 1 306 ? 16.906 -10.207 -20.056 1.00 97.31 306 ILE A CA 1
ATOM 2326 C C . ILE A 1 306 ? 15.753 -9.845 -21.008 1.00 97.31 306 ILE A C 1
ATOM 2328 O O . ILE A 1 306 ? 16.005 -9.552 -22.178 1.00 97.31 306 ILE A O 1
ATOM 2332 N N . PRO A 1 307 ? 14.491 -9.794 -20.541 1.00 97.50 307 PRO A N 1
ATOM 2333 C CA . PRO A 1 307 ? 13.365 -9.388 -21.374 1.00 97.50 307 PRO A CA 1
ATOM 2334 C C . PRO A 1 307 ? 13.452 -7.923 -21.818 1.00 97.50 307 PRO A C 1
ATOM 2336 O O . PRO A 1 307 ? 13.892 -7.031 -21.077 1.00 97.50 307 PRO A O 1
ATOM 2339 N N . VAL A 1 308 ? 12.972 -7.666 -23.037 1.00 98.12 308 VAL A N 1
ATOM 2340 C CA . VAL A 1 308 ? 12.950 -6.331 -23.652 1.00 98.12 308 VAL A CA 1
ATOM 2341 C C . VAL A 1 308 ? 11.513 -5.929 -23.954 1.00 98.12 308 VAL A C 1
ATOM 2343 O O . VAL A 1 308 ? 10.834 -6.570 -24.753 1.00 98.12 308 VAL A O 1
ATOM 2346 N N . LEU A 1 309 ? 11.064 -4.841 -23.339 1.00 98.19 309 LEU A N 1
ATOM 2347 C CA . LEU A 1 309 ? 9.744 -4.251 -23.521 1.00 98.19 309 LEU A CA 1
ATOM 2348 C C . LEU A 1 309 ? 9.826 -3.042 -24.453 1.00 98.19 309 LEU A C 1
ATOM 2350 O O . LEU A 1 309 ? 10.678 -2.177 -24.274 1.00 98.19 309 LEU A O 1
ATOM 2354 N N . LEU A 1 310 ? 8.904 -2.939 -25.405 1.00 97.88 310 LEU A N 1
ATOM 2355 C CA . LEU A 1 310 ? 8.715 -1.777 -26.267 1.00 97.88 310 LEU A CA 1
ATOM 2356 C C . LEU A 1 310 ? 7.427 -1.053 -25.890 1.00 97.88 310 LEU A C 1
ATOM 2358 O O . LEU A 1 310 ? 6.347 -1.645 -25.891 1.00 97.88 310 LEU A O 1
ATOM 2362 N N . VAL A 1 311 ? 7.530 0.244 -25.614 1.00 96.75 311 VAL A N 1
ATOM 2363 C CA . VAL A 1 311 ? 6.397 1.080 -25.203 1.00 96.75 311 VAL A CA 1
ATOM 2364 C C . VAL A 1 311 ? 6.199 2.245 -26.166 1.00 96.75 311 VAL A C 1
ATOM 2366 O O . VAL A 1 311 ? 7.145 2.726 -26.791 1.00 96.75 311 VAL A O 1
ATOM 2369 N N . ARG A 1 312 ? 4.949 2.695 -26.319 1.00 94.81 312 ARG A N 1
ATOM 2370 C CA . ARG A 1 312 ? 4.603 3.803 -27.230 1.00 94.81 312 ARG A CA 1
ATOM 2371 C C . ARG A 1 312 ? 4.883 5.176 -26.625 1.00 94.81 312 ARG A C 1
ATOM 2373 O O . ARG A 1 312 ? 5.154 6.123 -27.353 1.00 94.81 312 ARG A O 1
ATOM 2380 N N . GLN A 1 313 ? 4.788 5.263 -25.307 1.00 93.44 313 GLN A N 1
ATOM 2381 C CA . GLN A 1 313 ? 4.959 6.463 -24.504 1.00 93.44 313 GLN A CA 1
ATOM 2382 C C . GLN A 1 313 ? 6.397 6.981 -24.598 1.00 93.44 313 GLN A C 1
ATOM 2384 O O . GLN A 1 313 ? 7.342 6.215 -24.817 1.00 93.44 313 GLN A O 1
ATOM 2389 N N . ASN A 1 314 ? 6.581 8.282 -24.383 1.00 92.94 314 ASN A N 1
ATOM 2390 C CA . ASN A 1 314 ? 7.924 8.831 -24.196 1.00 92.94 314 ASN A CA 1
ATOM 2391 C C . ASN A 1 314 ? 8.498 8.433 -22.819 1.00 92.94 314 ASN A C 1
ATOM 2393 O O . ASN A 1 314 ? 7.817 7.845 -21.976 1.00 92.94 314 ASN A O 1
ATOM 2397 N N . THR A 1 315 ? 9.773 8.744 -22.580 1.00 91.81 315 THR A N 1
ATOM 2398 C CA . THR A 1 315 ? 10.462 8.368 -21.335 1.00 91.81 315 THR A CA 1
ATOM 2399 C C . THR A 1 315 ? 9.804 8.937 -20.082 1.00 91.81 315 THR A C 1
ATOM 2401 O O . THR A 1 315 ? 9.667 8.205 -19.106 1.00 91.81 315 THR A O 1
ATOM 2404 N N . MET A 1 316 ? 9.356 10.195 -20.105 1.00 91.44 316 MET A N 1
ATOM 2405 C CA . MET A 1 316 ? 8.717 10.819 -18.941 1.00 91.44 316 MET A CA 1
ATOM 2406 C C . MET A 1 316 ? 7.363 10.171 -18.640 1.00 91.44 316 MET A C 1
ATOM 2408 O O . MET A 1 316 ? 7.125 9.724 -17.524 1.00 91.44 316 MET A O 1
ATOM 2412 N N . GLU A 1 317 ? 6.510 10.031 -19.656 1.00 90.62 317 GLU A N 1
ATOM 2413 C CA . GLU A 1 317 ? 5.206 9.368 -19.536 1.00 90.62 317 GLU A CA 1
ATOM 2414 C C . GLU A 1 317 ? 5.336 7.921 -19.047 1.00 90.62 317 GLU A C 1
ATOM 2416 O O . GLU A 1 317 ? 4.524 7.456 -18.245 1.00 90.62 317 GLU A O 1
ATOM 2421 N N . THR A 1 318 ? 6.365 7.205 -19.514 1.00 92.38 318 THR A N 1
ATOM 2422 C CA . THR A 1 318 ? 6.673 5.842 -19.063 1.00 92.38 318 THR A CA 1
ATOM 2423 C C . THR A 1 318 ? 6.989 5.841 -17.572 1.00 92.38 318 THR A C 1
ATOM 2425 O O . THR A 1 318 ? 6.362 5.094 -16.826 1.00 92.38 318 THR A O 1
ATOM 2428 N N . VAL A 1 319 ? 7.900 6.710 -17.119 1.00 89.69 319 VAL A N 1
ATOM 2429 C CA . VAL A 1 319 ? 8.267 6.829 -15.698 1.00 89.69 319 VAL A CA 1
ATOM 2430 C C . VAL A 1 319 ? 7.046 7.158 -14.846 1.00 89.69 319 VAL A C 1
ATOM 2432 O O . VAL A 1 319 ? 6.758 6.418 -13.912 1.00 89.69 319 VAL A O 1
ATOM 2435 N N . GLU A 1 320 ? 6.269 8.182 -15.203 1.00 85.00 320 GLU A N 1
ATOM 2436 C CA . GLU A 1 320 ? 5.065 8.565 -14.455 1.00 85.00 320 GLU A CA 1
ATOM 2437 C C . GLU A 1 320 ? 4.027 7.436 -14.389 1.00 85.00 320 GLU A C 1
ATOM 2439 O O . GLU A 1 320 ? 3.354 7.249 -13.373 1.00 85.00 320 GLU A O 1
ATOM 2444 N N . THR A 1 321 ? 3.869 6.680 -15.477 1.00 84.75 321 THR A N 1
ATOM 2445 C CA . THR A 1 321 ? 2.931 5.554 -15.533 1.00 84.75 321 THR A CA 1
ATOM 2446 C C . THR A 1 321 ? 3.385 4.423 -14.618 1.00 84.75 321 THR A C 1
ATOM 2448 O O . THR A 1 321 ? 2.564 3.890 -13.866 1.00 84.75 321 THR A O 1
ATOM 2451 N N . VAL A 1 322 ? 4.679 4.083 -14.636 1.00 83.88 322 VAL A N 1
ATOM 2452 C CA . VAL A 1 322 ? 5.219 3.055 -13.745 1.00 83.88 322 VAL A CA 1
ATOM 2453 C C . VAL A 1 322 ? 5.197 3.533 -12.295 1.00 83.88 322 VAL A C 1
ATOM 2455 O O . VAL A 1 322 ? 4.740 2.784 -11.448 1.00 83.88 322 VAL A O 1
ATOM 2458 N N . GLU A 1 323 ? 5.568 4.772 -11.969 1.00 76.62 323 GLU A N 1
ATOM 2459 C CA . GLU A 1 323 ? 5.552 5.287 -10.586 1.00 76.62 323 GLU A CA 1
ATOM 2460 C C . GLU A 1 323 ? 4.163 5.246 -9.926 1.00 76.62 323 GLU A C 1
ATOM 2462 O O . GLU A 1 323 ? 4.054 5.076 -8.713 1.00 76.62 323 GLU A O 1
ATOM 2467 N N . ARG A 1 324 ? 3.073 5.326 -10.704 1.00 72.25 324 ARG A N 1
ATOM 2468 C CA . ARG A 1 324 ? 1.700 5.161 -10.178 1.00 72.25 324 ARG A CA 1
ATOM 2469 C C . ARG A 1 324 ? 1.407 3.749 -9.664 1.00 72.25 324 ARG A C 1
ATOM 2471 O O . ARG A 1 324 ? 0.435 3.562 -8.924 1.00 72.25 324 ARG A O 1
ATOM 2478 N N . VAL A 1 325 ? 2.192 2.760 -10.082 1.00 70.31 325 VAL A N 1
ATOM 2479 C CA . VAL A 1 325 ? 2.057 1.354 -9.679 1.00 70.31 325 VAL A CA 1
ATOM 2480 C C . VAL A 1 325 ? 3.287 0.828 -8.940 1.00 70.31 325 VAL A C 1
ATOM 2482 O O . VAL A 1 325 ? 3.168 -0.128 -8.184 1.00 70.31 325 VAL A O 1
ATOM 2485 N N . PHE A 1 326 ? 4.453 1.445 -9.113 1.00 64.62 326 PHE A N 1
ATOM 2486 C CA . PHE A 1 326 ? 5.704 1.042 -8.491 1.00 64.62 326 PHE A CA 1
ATOM 2487 C C . PHE A 1 326 ? 5.634 1.312 -6.991 1.00 64.62 326 PHE A C 1
ATOM 2489 O O . PHE A 1 326 ? 5.309 2.413 -6.551 1.00 64.62 326 PHE A O 1
ATOM 2496 N N . GLY A 1 327 ? 5.888 0.288 -6.183 1.00 57.38 327 GLY A N 1
ATOM 2497 C CA . GLY A 1 327 ? 5.651 0.357 -4.743 1.00 57.38 327 GLY A CA 1
ATOM 2498 C C . GLY A 1 327 ? 4.198 0.106 -4.326 1.00 57.38 327 GLY A C 1
ATOM 2499 O O . GLY A 1 327 ? 3.956 -0.045 -3.128 1.00 57.38 327 GLY A O 1
ATOM 2500 N N . LYS A 1 328 ? 3.234 -0.057 -5.254 1.00 59.88 328 LYS A N 1
ATOM 2501 C CA . LYS A 1 328 ? 2.080 -0.907 -4.931 1.00 59.88 328 LYS A CA 1
ATOM 2502 C C . LYS A 1 328 ? 2.656 -2.294 -4.720 1.00 59.88 328 LYS A C 1
ATOM 2504 O O . LYS A 1 328 ? 3.095 -2.929 -5.675 1.00 59.88 328 LYS A O 1
ATOM 2509 N N . THR A 1 329 ? 2.662 -2.771 -3.482 1.00 52.84 329 THR A N 1
ATOM 2510 C CA . THR A 1 329 ? 2.885 -4.187 -3.226 1.00 52.84 329 THR A CA 1
ATOM 2511 C C . THR A 1 329 ? 1.689 -4.921 -3.817 1.00 52.84 329 THR A C 1
ATOM 2513 O O . THR A 1 329 ? 0.693 -5.162 -3.138 1.00 52.84 329 THR A O 1
ATOM 2516 N N . ARG A 1 330 ? 1.751 -5.243 -5.111 1.00 58.06 330 ARG A N 1
ATOM 2517 C CA . ARG A 1 330 ? 0.898 -6.272 -5.684 1.00 58.06 330 ARG A CA 1
ATOM 2518 C C . ARG A 1 330 ? 1.373 -7.570 -5.054 1.00 58.06 330 ARG A C 1
ATOM 2520 O O . ARG A 1 330 ? 2.249 -8.272 -5.546 1.00 58.06 330 ARG A O 1
ATOM 2527 N N . LEU A 1 331 ? 0.782 -7.859 -3.903 1.00 58.78 331 LEU A N 1
ATOM 2528 C CA . LEU A 1 331 ? 0.888 -9.114 -3.171 1.00 58.78 331 LEU A CA 1
ATOM 2529 C C . LEU A 1 331 ? 0.324 -10.305 -3.970 1.00 58.78 331 LEU A C 1
ATOM 2531 O O . LEU A 1 331 ? 0.196 -11.392 -3.422 1.00 58.78 331 LEU A O 1
ATOM 2535 N N . GLY A 1 332 ? 0.002 -10.116 -5.260 1.00 54.22 332 GLY A N 1
ATOM 2536 C CA . GLY A 1 332 ? -0.494 -11.132 -6.187 1.00 54.22 332 GLY A CA 1
ATOM 2537 C C . GLY A 1 332 ? 0.345 -12.407 -6.221 1.00 54.22 332 GLY A C 1
ATOM 2538 O O . GLY A 1 332 ? -0.179 -13.463 -6.557 1.00 54.22 332 GLY A O 1
ATOM 2539 N N . GLN A 1 333 ? 1.611 -12.328 -5.809 1.00 64.31 333 GLN A N 1
ATOM 2540 C CA . GLN A 1 333 ? 2.448 -13.486 -5.523 1.00 64.31 333 GLN A CA 1
ATOM 2541 C C . GLN A 1 333 ? 2.299 -13.895 -4.050 1.00 64.31 333 GLN A C 1
ATOM 2543 O O . GLN A 1 333 ? 2.709 -13.153 -3.154 1.00 64.31 333 GLN A O 1
ATOM 2548 N N . SER A 1 334 ? 1.777 -15.102 -3.802 1.00 69.56 334 SER A N 1
ATOM 2549 C CA . SER A 1 334 ? 1.584 -15.672 -2.455 1.00 69.56 334 SER A CA 1
ATOM 2550 C C . SER A 1 334 ? 2.836 -15.578 -1.576 1.00 69.56 334 SER A C 1
ATOM 2552 O O . SER A 1 334 ? 2.730 -15.237 -0.401 1.00 69.56 334 SER A O 1
ATOM 2554 N N . ALA A 1 335 ? 4.021 -15.766 -2.164 1.00 75.12 335 ALA A N 1
ATOM 2555 C CA . ALA A 1 335 ? 5.302 -15.663 -1.469 1.00 75.12 335 ALA A CA 1
ATOM 2556 C C . ALA A 1 335 ? 5.551 -14.276 -0.841 1.00 75.12 335 ALA A C 1
ATOM 2558 O O . ALA A 1 335 ? 6.088 -14.191 0.261 1.00 75.12 335 ALA A O 1
ATOM 2559 N N . LYS A 1 336 ? 5.137 -13.177 -1.494 1.00 80.38 336 LYS A N 1
ATOM 2560 C CA . LYS A 1 336 ? 5.280 -11.821 -0.926 1.00 80.38 336 LYS A CA 1
ATOM 2561 C C . LYS A 1 336 ? 4.355 -11.622 0.270 1.00 80.38 336 LYS A C 1
ATOM 2563 O O . LYS A 1 336 ? 4.746 -10.982 1.242 1.00 80.38 336 LYS A O 1
ATOM 2568 N N . LEU A 1 337 ? 3.142 -12.172 0.212 1.00 84.19 337 LEU A N 1
ATOM 2569 C CA . LEU A 1 337 ? 2.214 -12.108 1.339 1.00 84.19 337 LEU A CA 1
ATOM 2570 C C . LEU A 1 337 ? 2.720 -12.931 2.521 1.00 84.19 337 LEU A C 1
ATOM 2572 O O . LEU A 1 337 ? 2.704 -12.430 3.634 1.00 84.19 337 LEU A O 1
ATOM 2576 N N . GLU A 1 338 ? 3.230 -14.138 2.290 1.00 87.38 338 GLU A N 1
ATOM 2577 C CA . GLU A 1 338 ? 3.821 -14.970 3.347 1.00 87.38 338 GLU A CA 1
ATOM 2578 C C . GLU A 1 338 ? 5.029 -14.294 4.007 1.00 87.38 338 GLU A C 1
ATOM 2580 O O . GLU A 1 338 ? 5.150 -14.294 5.230 1.00 87.38 338 GLU A O 1
ATOM 2585 N N . GLN A 1 339 ? 5.890 -13.644 3.220 1.00 88.50 339 GLN A N 1
ATOM 2586 C CA . GLN A 1 339 ? 6.990 -12.847 3.762 1.00 88.50 339 GLN A CA 1
ATOM 2587 C C . GLN A 1 339 ? 6.491 -11.653 4.584 1.00 88.50 339 GLN A C 1
ATOM 2589 O O . GLN A 1 339 ? 7.033 -11.382 5.652 1.00 88.50 339 GLN A O 1
ATOM 2594 N N . PHE A 1 340 ? 5.466 -10.937 4.112 1.00 91.81 340 PHE A N 1
ATOM 2595 C CA . PHE A 1 340 ? 4.887 -9.823 4.864 1.00 91.81 340 PHE A CA 1
ATOM 2596 C C . PHE A 1 340 ? 4.202 -10.300 6.155 1.00 91.81 340 PHE A C 1
ATOM 2598 O O . PHE A 1 340 ? 4.354 -9.658 7.189 1.00 91.81 340 PHE A O 1
ATOM 2605 N N . GLU A 1 341 ? 3.502 -11.437 6.120 1.00 93.44 341 GLU A N 1
ATOM 2606 C CA . GLU A 1 341 ? 2.923 -12.085 7.302 1.00 93.44 341 GLU A CA 1
ATOM 2607 C C . GLU A 1 341 ? 3.995 -12.434 8.329 1.00 93.44 341 GLU A C 1
ATOM 2609 O O . GLU A 1 341 ? 3.809 -12.130 9.500 1.00 93.44 341 GLU A O 1
ATOM 2614 N N . ALA A 1 342 ? 5.125 -13.004 7.902 1.00 94.44 342 ALA A N 1
ATOM 2615 C CA . ALA A 1 342 ? 6.231 -13.325 8.801 1.00 94.44 342 ALA A CA 1
ATOM 2616 C C . ALA A 1 342 ? 6.819 -12.071 9.469 1.00 94.44 342 ALA A C 1
ATOM 2618 O O . ALA A 1 342 ? 7.079 -12.081 10.668 1.00 94.44 342 ALA A O 1
ATOM 2619 N N . LEU A 1 343 ? 6.978 -10.973 8.719 1.00 94.19 343 LEU A N 1
ATOM 2620 C CA . LEU A 1 343 ? 7.421 -9.699 9.297 1.00 94.19 343 LEU A CA 1
ATOM 2621 C C . LEU A 1 343 ? 6.415 -9.144 10.302 1.00 94.19 343 LEU A C 1
ATOM 2623 O O . LEU A 1 343 ? 6.816 -8.594 11.326 1.00 94.19 343 LEU A O 1
ATOM 2627 N N . LEU A 1 344 ? 5.122 -9.238 9.986 1.00 95.88 344 LEU A N 1
ATOM 2628 C CA . LEU A 1 344 ? 4.074 -8.771 10.881 1.00 95.88 344 LEU A CA 1
ATOM 2629 C C . LEU A 1 344 ? 4.054 -9.620 12.156 1.00 95.88 344 LEU A C 1
ATOM 2631 O O . LEU A 1 344 ? 4.030 -9.052 13.235 1.00 95.88 344 LEU A O 1
ATOM 2635 N N . GLU A 1 345 ? 4.162 -10.945 12.044 1.00 95.81 345 GLU A N 1
ATOM 2636 C CA . GLU A 1 345 ? 4.251 -11.869 13.183 1.00 95.81 345 GLU A CA 1
ATOM 2637 C C . GLU A 1 345 ? 5.420 -11.544 14.125 1.00 95.81 345 GLU A C 1
ATOM 2639 O O . GLU A 1 345 ? 5.270 -11.595 15.340 1.00 95.81 345 GLU A O 1
ATOM 2644 N N . GLU A 1 346 ? 6.581 -11.187 13.571 1.00 96.00 346 GLU A N 1
ATOM 2645 C CA . GLU A 1 346 ? 7.797 -10.919 14.347 1.00 96.00 346 GLU A CA 1
ATOM 2646 C C . GLU A 1 346 ? 7.797 -9.541 15.028 1.00 96.00 346 GLU A C 1
ATOM 2648 O O . GLU A 1 346 ? 8.343 -9.387 16.120 1.00 96.00 346 GLU A O 1
ATOM 2653 N N . HIS A 1 347 ? 7.227 -8.521 14.381 1.00 96.56 347 HIS A N 1
ATOM 2654 C CA . HIS A 1 347 ? 7.426 -7.122 14.780 1.00 96.56 347 HIS A CA 1
ATOM 2655 C C . HIS A 1 347 ? 6.149 -6.371 15.172 1.00 96.56 347 HIS A C 1
ATOM 2657 O O . HIS A 1 347 ? 6.237 -5.178 15.479 1.00 96.56 347 HIS A O 1
ATOM 2663 N N . PHE A 1 348 ? 4.977 -7.006 15.108 1.00 97.56 348 PHE A N 1
ATOM 2664 C CA . PHE A 1 348 ? 3.696 -6.388 15.445 1.00 97.56 348 PHE A CA 1
ATOM 2665 C C . PHE A 1 348 ? 3.130 -6.937 16.759 1.00 97.56 348 PHE A C 1
ATOM 2667 O O . PHE A 1 348 ? 3.061 -8.143 16.975 1.00 97.56 348 PHE A O 1
ATOM 2674 N N . ASP A 1 349 ? 2.673 -6.037 17.620 1.00 97.44 349 ASP A N 1
ATOM 2675 C CA . ASP A 1 349 ? 2.054 -6.339 18.905 1.00 97.44 349 ASP A CA 1
ATOM 2676 C C . ASP A 1 349 ? 0.550 -6.612 18.724 1.00 97.44 349 ASP A C 1
ATOM 2678 O O . ASP A 1 349 ? -0.297 -5.714 18.809 1.00 97.44 349 ASP A O 1
ATOM 2682 N N . PHE A 1 350 ? 0.221 -7.866 18.397 1.00 96.94 350 PHE A N 1
ATOM 2683 C CA . PHE A 1 350 ? -1.167 -8.299 18.201 1.00 96.94 350 PHE A CA 1
ATOM 2684 C C . PHE A 1 350 ? -1.973 -8.294 19.497 1.00 96.94 350 PHE A C 1
ATOM 2686 O O . PHE A 1 350 ? -3.143 -7.922 19.460 1.00 96.94 350 PHE A O 1
ATOM 2693 N N . GLU A 1 351 ? -1.355 -8.649 20.625 1.00 96.00 351 GLU A N 1
ATOM 2694 C CA . GLU A 1 351 ? -2.004 -8.647 21.942 1.00 96.00 351 GLU A CA 1
ATOM 2695 C C . GLU A 1 351 ? -2.535 -7.248 22.261 1.00 96.00 351 GLU A C 1
ATOM 2697 O O . GLU A 1 351 ? -3.733 -7.061 22.481 1.00 96.00 351 GLU A O 1
ATOM 2702 N N . ARG A 1 352 ? -1.679 -6.226 22.137 1.00 96.06 352 ARG A N 1
ATOM 2703 C CA . ARG A 1 352 ? -2.080 -4.833 22.350 1.00 96.06 352 ARG A CA 1
ATOM 2704 C C . ARG A 1 352 ? -3.159 -4.385 21.364 1.00 96.06 352 ARG A C 1
ATOM 2706 O O . ARG A 1 352 ? -4.022 -3.579 21.720 1.00 96.06 352 ARG A O 1
ATOM 2713 N N . LEU A 1 353 ? -3.123 -4.861 20.113 1.00 97.00 353 LEU A N 1
ATOM 2714 C CA . LEU A 1 353 ? -4.165 -4.541 19.130 1.00 97.00 353 LEU A CA 1
ATOM 2715 C C . LEU A 1 353 ? -5.509 -5.149 19.551 1.00 97.00 353 LEU A C 1
ATOM 2717 O O . LEU A 1 353 ? -6.533 -4.468 19.481 1.00 97.00 353 LEU A O 1
ATOM 2721 N N . TYR A 1 354 ? -5.516 -6.405 19.993 1.00 96.44 354 TYR A N 1
ATOM 2722 C CA . TYR A 1 354 ? -6.720 -7.103 20.438 1.00 96.44 354 TYR A CA 1
ATOM 2723 C C . TYR A 1 354 ? -7.296 -6.488 21.711 1.00 96.44 354 TYR A C 1
ATOM 2725 O O . TYR A 1 354 ? -8.512 -6.292 21.783 1.00 96.44 354 TYR A O 1
ATOM 2733 N N . GLU A 1 355 ? -6.454 -6.075 22.659 1.00 95.50 355 GLU A N 1
ATOM 2734 C CA . GLU A 1 355 ? -6.867 -5.272 23.813 1.00 95.50 355 GLU A CA 1
ATOM 2735 C C . GLU A 1 355 ? -7.519 -3.953 23.372 1.00 95.50 355 GLU A C 1
ATOM 2737 O O . GLU A 1 355 ? -8.627 -3.630 23.806 1.00 95.50 355 GLU A O 1
ATOM 2742 N N . GLY A 1 356 ? -6.887 -3.220 22.446 1.00 94.00 356 GLY A N 1
ATOM 2743 C CA . GLY A 1 356 ? -7.414 -1.964 21.899 1.00 94.00 356 GLY A CA 1
ATOM 2744 C C . GLY A 1 356 ? -8.745 -2.117 21.151 1.00 94.00 356 GLY A C 1
ATOM 2745 O O . GLY A 1 356 ? -9.552 -1.188 21.119 1.00 94.00 356 GLY A O 1
ATOM 2746 N N . LEU A 1 357 ? -9.008 -3.298 20.586 1.00 94.31 357 LEU A N 1
ATOM 2747 C CA . LEU A 1 357 ? -10.283 -3.659 19.959 1.00 94.31 357 LEU A CA 1
ATOM 2748 C C . LEU A 1 357 ? -11.299 -4.251 20.953 1.00 94.31 357 LEU A C 1
ATOM 2750 O O . LEU A 1 357 ? -12.476 -4.418 20.613 1.00 94.31 357 LEU A O 1
ATOM 2754 N N . GLY A 1 358 ? -10.882 -4.566 22.181 1.00 92.69 358 GLY A N 1
ATOM 2755 C CA . GLY A 1 358 ? -11.689 -5.275 23.172 1.00 92.69 358 GLY A CA 1
ATOM 2756 C C . GLY A 1 358 ? -12.085 -6.677 22.702 1.00 92.69 358 GLY A C 1
ATOM 2757 O O . GLY A 1 358 ? -13.271 -7.015 22.751 1.00 92.69 358 GLY A O 1
ATOM 2758 N N . MET A 1 359 ? -11.117 -7.416 22.153 1.00 88.19 359 MET A N 1
ATOM 2759 C CA . MET A 1 359 ? -11.211 -8.823 21.735 1.00 88.19 359 MET A CA 1
ATOM 2760 C C . MET A 1 359 ? -10.501 -9.789 22.698 1.00 88.19 359 MET A C 1
ATOM 2762 O O . MET A 1 359 ? -10.648 -10.997 22.523 1.00 88.19 359 MET A O 1
ATOM 2766 N N . ALA A 1 360 ? -9.745 -9.256 23.665 1.00 65.44 360 ALA A N 1
ATOM 2767 C CA . ALA A 1 360 ? -9.032 -10.013 24.695 1.00 65.44 360 ALA A CA 1
ATOM 2768 C C . ALA A 1 360 ? -9.969 -10.676 25.718 1.00 65.44 360 ALA A C 1
ATOM 2770 O O . ALA A 1 360 ? -11.011 -10.059 26.058 1.00 65.44 360 ALA A O 1
#

pLDDT: mean 89.97, std 9.6, range [51.44, 98.44]

Radius of gyration: 22.19 Å; chains: 1; bounding box: 59×40×59 Å

Secondary structure (DSSP, 8-state):
---EEEEEEESSTTSSHHHHHHHHHHHHHHTT--EEEEEEEE---SS--TTS-S-HHHHHHHHHHT-SS-TTTTEEEE--HHHHHHHHTT-----HHHHHHHHHHHHHTT-SEEEEE--SSTTTTGGGT-SHHHHHHHTT--EEEEEE-S-HHHHHHHHHHHHHHHGGGEEEEEEEEE-HHHHHHIIIIIHHHHHHTT--EEEEEEP-GGGT-EEHHHHHHHHTPEEEE-TTGGG-EE-EEEE--S-HHHHHHHHHHS-S-EEEEEETT-HHHHHHHHTSSEEEEEEETTPPPPHHHHHHHHHTT--EEE-SS-HHHHHHHHHTTTT---TTSHHHHHHHHHHHHHHB-HHHHHHHHT--

Foldseek 3Di:
DPAFEEEEAEAAALLCSLLCVQLVLVVCVVVPFQEFEAELEDQPPLDDDPPDQLDPSLVLSCVSSVPPDDSVLRYQDHDHPVNVVCLVVVVDPDPSLVSSLVSCVVRSPPGNYYYYYYDRRQPPCVVVCSGPQSNCVSVVHAYEYRYEDDDLVSSLVRQVVCCVSNPPSHLAYEYEAAAPVCVVVCVPPVQVVCVVVVHHYQFYFHHDLQLQWDFQLRLCVLQVWDWPADPVRRRFTASEEAEPPDALVVVLVVLQVDPDEHEYEYAQAPQRNLVSNLVGNYQEYEHECQRHHDVVSRVSCRVSVHIYIYGNHHRVVSVVSVVVCRSVSPCVPVVSSVVSSVSCVVTGNVVSVCVSRVND